Protein AF-0000000083954802 (afdb_homodimer)

Secondary structure (DSSP, 8-state):
----TTPPP-EEEEEEEEGGGTEEEEEEESSSSSBTSEE-EEEEPPTT--HHHHHHHHHHHHH------PEEEEEEEEEEE-SSTTT-SS-SSEEEEEEEEEEEE-HHHHHTS-SSB--STTEEEEEEEHHHHT-TTB-SB-HHHHHHHHHHTT--TT-EEEEEEETTEEEEEEEETT--TTT--/----TTPPP-EEEEEEEEGGGTEEEEEEESSSSSBTSEE-EEEEPPTT--HHHHHHHHHHHHH------PEEEEEEEEEEE-SSTTT-SS-SSEEEEEEEEEEE--HHHHHTS-SSB--STTEEEEEEEHHHHT-TTB-SB-HHHHHHHHHHTT--TT-EEEEEEETTEEEEEEEETT--TTT--

Solvent-accessible surface area (backbone atoms only — not comparable to full-atom values): 19847 Å² total; per-residue (Å²): 132,76,73,63,53,81,62,82,64,53,32,34,39,31,40,44,29,27,71,88,77,43,29,34,49,31,29,34,22,65,45,77,80,60,9,40,17,31,40,55,44,44,43,71,58,54,91,94,51,50,71,65,58,34,37,38,49,32,36,25,68,58,66,68,46,86,55,87,72,60,41,57,31,15,36,39,37,37,38,35,38,63,82,55,60,78,81,40,80,50,73,82,57,44,73,52,47,29,38,30,33,35,35,79,49,49,67,68,55,51,72,73,53,76,60,66,38,68,73,45,89,59,30,40,34,34,72,35,48,50,67,60,56,57,32,90,63,35,60,9,41,44,68,67,53,46,60,47,59,76,48,42,90,76,41,38,59,40,13,24,34,42,35,34,25,51,60,90,41,79,72,45,72,48,82,37,84,73,57,18,51,81,65,62,126,130,76,74,62,54,80,61,81,65,52,32,31,38,31,40,43,30,29,71,90,78,42,30,34,48,29,29,33,23,64,46,76,82,59,8,40,17,31,41,56,43,44,43,70,56,52,90,94,52,50,69,67,58,34,37,37,50,34,36,26,68,57,65,66,47,88,54,87,72,58,41,58,31,14,36,39,35,37,38,34,36,63,84,55,60,78,80,38,80,52,74,81,57,45,73,53,48,29,40,31,32,36,33,78,48,49,69,67,57,51,72,72,54,76,60,66,38,68,73,46,87,57,30,42,33,34,72,36,48,50,67,60,58,56,32,92,64,35,60,9,39,43,70,68,53,46,57,48,59,76,48,43,89,77,40,38,59,41,13,24,34,42,35,33,26,51,59,89,43,80,72,46,72,46,82,37,83,72,56,18,52,80,67,62,123

pLDDT: mean 92.49, std 12.6, range [32.88, 98.88]

InterPro domains:
  IPR000086 NUDIX hydrolase domain [PF00293] (15-89)
  IPR000086 NUDIX hydrolase domain [PS51462] (1-154)
  IPR015797 NUDIX hydrolase-like domain superfamily [SSF55811] (13-135)
  IPR020084 NUDIX hydrolase, conserved site [PS00893] (43-64)

Foldseek 3Di:
DPPPLADDAFKEFEWEAAPVQQKIKWFQFCDDDLHRATGGWMTTDDPPDDQLRRRQVRCCQFQVDRDSDKAWQAKEKEWEAEPDVVVPPDDPTDIHMYTYIYHYDYPVVVVVRDDQDGPDNGGTIDIDHLCQQLPPPDPRHQPLCSVCVVCRVVGHRQKYWYWYYHHSHTPDIDIGHRNNSNPDD/DPPPLADDAFKEFEWEAAPVQQKIKWFQFCDDDLHRATGGWMTTDDPPDDQLRRRQVRCCQFQVDRDNDKAWQAKEKEWEAEPDVVVPPDDPTDIHMYTYIYHYDYPVVVVVRDDQDGPDNGGTIDIDHLCQQLPPPDPRHQPLCSVCVVCRVVGHRQKYWYWYYHHSHTPDIDIGHRNNSNPDD

Radius of gyration: 22.55 Å; Cα contacts (8 Å, |Δi|>4): 812; chains: 2; bounding box: 45×68×54 Å

Nearest PDB structures (foldseek):
  5ws7-assembly2_B  TM=8.386E-01  e=1.349E-10  Homo sapiens
  5mzf-assembly4_D  TM=7.913E-01  e=4.198E-11  Canis lupus familiaris
  5mzf-assembly2_B  TM=8.086E-01  e=1.193E-10  Canis lupus familiaris
  5mze-assembly3_C  TM=7.905E-01  e=6.862E-11  Mus musculus
  5mzf-assembly3_C  TM=7.927E-01  e=1.122E-10  Canis lupus familiaris

Structure (mmCIF, N/CA/C/O backbone):
data_AF-0000000083954802-model_v1
#
loop_
_entity.id
_entity.type
_entity.pdbx_description
1 polymer '8-oxo-dGTP diphosphatase'
#
loop_
_atom_site.group_PDB
_atom_site.id
_atom_site.type_symbol
_atom_site.label_atom_id
_atom_site.label_alt_id
_atom_site.label_comp_id
_atom_site.label_asym_id
_atom_site.label_entity_id
_atom_site.label_seq_id
_atom_site.pdbx_PDB_ins_code
_atom_site.Cartn_x
_atom_site.Cartn_y
_atom_site.Cartn_z
_atom_site.occupancy
_atom_site.B_iso_or_equiv
_atom_site.auth_seq_id
_atom_site.auth_comp_id
_atom_site.auth_asym_id
_atom_site.auth_atom_id
_atom_site.pdbx_PDB_model_num
ATOM 1 N N . MET A 1 1 ? -22.453 16.391 16.562 1 32.94 1 MET A N 1
ATOM 2 C CA . MET A 1 1 ? -21.703 17 17.656 1 32.94 1 MET A CA 1
ATOM 3 C C . MET A 1 1 ? -20.359 17.531 17.172 1 32.94 1 MET A C 1
ATOM 5 O O . MET A 1 1 ? -19.547 16.781 16.641 1 32.94 1 MET A O 1
ATOM 9 N N . THR A 1 2 ? -20.406 18.828 16.844 1 42.81 2 THR A N 1
ATOM 10 C CA . THR A 1 2 ? -19.266 19.594 16.375 1 42.81 2 THR A CA 1
ATOM 11 C C . THR A 1 2 ? -18.094 19.484 17.344 1 42.81 2 THR A C 1
ATOM 13 O O . THR A 1 2 ? -18.281 19.562 18.562 1 42.81 2 THR A O 1
ATOM 16 N N . ILE A 1 3 ? -17.031 18.688 17.109 1 50.5 3 ILE A N 1
ATOM 17 C CA . ILE A 1 3 ? -15.859 18.828 17.969 1 50.5 3 ILE A CA 1
ATOM 18 C C . ILE A 1 3 ? -15.734 20.266 18.469 1 50.5 3 ILE A C 1
ATOM 20 O O . ILE A 1 3 ? -15.859 21.203 17.688 1 50.5 3 ILE A O 1
ATOM 24 N N . PRO A 1 4 ? -15.906 20.406 19.781 1 53.78 4 PRO A N 1
ATOM 25 C CA . PRO A 1 4 ? -15.758 21.797 20.219 1 53.78 4 PRO A CA 1
ATOM 26 C C . PRO A 1 4 ? -14.547 22.484 19.594 1 53.78 4 PRO A C 1
ATOM 28 O O . PRO A 1 4 ? -13.492 21.859 19.438 1 53.78 4 PRO A O 1
ATOM 31 N N . ALA A 1 5 ? -14.766 23.562 18.875 1 55.47 5 ALA A N 1
ATOM 32 C CA . ALA A 1 5 ? -13.789 24.391 18.172 1 55.47 5 ALA A CA 1
ATOM 33 C C . ALA A 1 5 ? -12.484 24.484 18.969 1 55.47 5 ALA A C 1
ATOM 35 O O . ALA A 1 5 ? -11.406 24.562 18.375 1 55.47 5 ALA A O 1
ATOM 36 N N . ASP A 1 6 ? -12.547 24.312 20.297 1 57.59 6 ASP A N 1
ATOM 37 C CA . ASP A 1 6 ? -11.383 24.688 21.078 1 57.59 6 ASP A CA 1
ATOM 38 C C . ASP A 1 6 ? -10.562 23.469 21.5 1 57.59 6 ASP A C 1
ATOM 40 O O . ASP A 1 6 ? -9.617 23.578 22.281 1 57.59 6 ASP A O 1
ATOM 44 N N . SER A 1 7 ? -10.961 22.281 20.969 1 68.81 7 SER A N 1
ATOM 45 C CA . SER A 1 7 ? -10.242 21.125 21.516 1 68.81 7 SER A CA 1
ATOM 46 C C . SER A 1 7 ? -8.969 20.859 20.719 1 68.81 7 SER A C 1
ATOM 48 O O . SER A 1 7 ? -8.969 20.891 19.484 1 68.81 7 SER A O 1
ATOM 50 N N . GLN A 1 8 ? -7.848 20.859 21.469 1 82.94 8 GLN A N 1
ATOM 51 C CA . GLN A 1 8 ? -6.527 20.562 20.906 1 82.94 8 GLN A CA 1
ATOM 52 C C . GLN A 1 8 ? -6.52 19.219 20.203 1 82.94 8 GLN A C 1
ATOM 54 O O . GLN A 1 8 ? -7.016 18.219 20.734 1 82.94 8 GLN A O 1
ATOM 59 N N . LEU A 1 9 ? -6.098 19.281 19 1 92.25 9 LEU A N 1
ATOM 60 C CA . LEU A 1 9 ? -5.961 18.062 18.234 1 92.25 9 LEU A CA 1
ATOM 61 C C . LEU A 1 9 ? -4.738 17.266 18.688 1 92.25 9 LEU A C 1
ATOM 63 O O . LEU A 1 9 ? -3.789 17.828 19.234 1 92.25 9 LEU A O 1
ATOM 67 N N . LEU A 1 10 ? -4.727 15.992 18.453 1 92.31 10 LEU A N 1
ATOM 68 C CA . LEU A 1 10 ? -3.768 15.117 19.125 1 92.31 10 LEU A CA 1
ATOM 69 C C . LEU A 1 10 ? -2.705 14.625 18.141 1 92.31 10 LEU A C 1
ATOM 71 O O . LEU A 1 10 ? -1.685 14.07 18.562 1 92.31 10 LEU A O 1
ATOM 75 N N . TYR A 1 11 ? -2.854 14.867 16.875 1 97.56 11 TYR A N 1
ATOM 76 C CA . TYR A 1 11 ? -1.961 14.25 15.898 1 97.56 11 TYR A CA 1
ATOM 77 C C . TYR A 1 11 ? -1.458 15.273 14.883 1 97.56 11 TYR A C 1
ATOM 79 O O . TYR A 1 11 ? -2.082 16.312 14.688 1 97.56 11 TYR A O 1
ATOM 87 N N . THR A 1 12 ? -0.339 14.992 14.32 1 98.56 12 THR A N 1
ATOM 88 C CA . THR A 1 12 ? 0.203 15.75 13.195 1 98.56 12 THR A CA 1
ATOM 89 C C . THR A 1 12 ? 0.437 14.836 11.992 1 98.56 12 THR A C 1
ATOM 91 O O . THR A 1 12 ? 0.675 13.641 12.156 1 98.56 12 THR A O 1
ATOM 94 N N . LEU A 1 13 ? 0.348 15.391 10.859 1 98.81 13 LEU A N 1
ATOM 95 C CA . LEU A 1 13 ? 0.679 14.75 9.586 1 98.81 13 LEU A CA 1
ATOM 96 C C . LEU A 1 13 ? 1.377 15.727 8.648 1 98.81 13 LEU A C 1
ATOM 98 O O . LEU A 1 13 ? 0.904 16.859 8.453 1 98.81 13 LEU A O 1
ATOM 102 N N . GLY A 1 14 ? 2.453 15.312 8.117 1 98.81 14 GLY A N 1
ATOM 103 C CA . GLY A 1 14 ? 3.23 16.188 7.246 1 98.81 14 GLY A CA 1
ATOM 104 C C . GLY A 1 14 ? 3.648 15.508 5.953 1 98.81 14 GLY A C 1
ATOM 105 O O . GLY A 1 14 ? 3.811 14.289 5.906 1 98.81 14 GLY A O 1
ATOM 106 N N . PHE A 1 15 ? 3.846 16.297 4.949 1 98.88 15 PHE A N 1
ATOM 107 C CA . PHE A 1 15 ? 4.297 15.844 3.641 1 98.88 15 PHE A CA 1
ATOM 108 C C . PHE A 1 15 ? 5.543 16.609 3.203 1 98.88 15 PHE A C 1
ATOM 110 O O . PHE A 1 15 ? 5.57 17.844 3.236 1 98.88 15 PHE A O 1
ATOM 117 N N . ILE A 1 16 ? 6.512 15.883 2.865 1 98.81 16 ILE A N 1
ATOM 118 C CA . ILE A 1 16 ? 7.797 16.422 2.439 1 98.81 16 ILE A CA 1
ATOM 119 C C . ILE A 1 16 ? 7.941 16.281 0.926 1 98.81 16 ILE A C 1
ATOM 121 O O . ILE A 1 16 ? 7.867 15.164 0.395 1 98.81 16 ILE A O 1
ATOM 125 N N . ARG A 1 17 ? 8.203 17.344 0.259 1 98.56 17 ARG A N 1
ATOM 126 C CA . ARG A 1 17 ? 8.195 17.375 -1.2 1 98.56 17 ARG A CA 1
ATOM 127 C C . ARG A 1 17 ? 9.516 17.906 -1.747 1 98.56 17 ARG A C 1
ATOM 129 O O . ARG A 1 17 ? 10.109 18.812 -1.158 1 98.56 17 ARG A O 1
ATOM 136 N N . CYS A 1 18 ? 10.031 17.344 -2.764 1 98.56 18 CYS A N 1
ATOM 137 C CA . CYS A 1 18 ? 11.016 17.969 -3.633 1 98.56 18 CYS A CA 1
ATOM 138 C C . CYS A 1 18 ? 10.352 18.547 -4.883 1 98.56 18 CYS A C 1
ATOM 140 O O . CYS A 1 18 ? 10.078 17.812 -5.832 1 98.56 18 CYS A O 1
ATOM 142 N N . LYS A 1 19 ? 10.211 19.797 -4.898 1 97.19 19 LYS A N 1
ATOM 143 C CA . LYS A 1 19 ? 9.445 20.469 -5.949 1 97.19 19 LYS A CA 1
ATOM 144 C C . LYS A 1 19 ? 10.164 20.375 -7.289 1 97.19 19 LYS A C 1
ATOM 146 O O . LYS A 1 19 ? 9.531 20.188 -8.328 1 97.19 19 LYS A O 1
ATOM 151 N N . GLU A 1 20 ? 11.406 20.406 -7.309 1 98 20 GLU A N 1
ATOM 152 C CA . GLU A 1 20 ? 12.219 20.5 -8.523 1 98 20 GLU A CA 1
ATOM 153 C C . GLU A 1 20 ? 12.055 19.266 -9.383 1 98 20 GLU A C 1
ATOM 155 O O . GLU A 1 20 ? 12.156 19.328 -10.609 1 98 20 GLU A O 1
ATOM 160 N N . ASN A 1 21 ? 11.852 18.141 -8.812 1 98 21 ASN A N 1
ATOM 161 C CA . ASN A 1 21 ? 11.688 16.922 -9.602 1 98 21 ASN A CA 1
ATOM 162 C C . ASN A 1 21 ? 10.344 16.25 -9.328 1 98 21 ASN A C 1
ATOM 164 O O . ASN A 1 21 ? 10.18 15.062 -9.602 1 98 21 ASN A O 1
ATOM 168 N N . ASN A 1 22 ? 9.43 16.922 -8.672 1 97.94 22 ASN A N 1
ATOM 169 C CA . ASN A 1 22 ? 8.039 16.516 -8.492 1 97.94 22 ASN A CA 1
ATOM 170 C C . ASN A 1 22 ? 7.934 15.227 -7.684 1 97.94 22 ASN A C 1
ATOM 172 O O . ASN A 1 22 ? 7.184 14.32 -8.047 1 97.94 22 ASN A O 1
ATOM 176 N N . LYS A 1 23 ? 8.719 15.117 -6.625 1 98.69 23 LYS A N 1
ATOM 177 C CA . LYS A 1 23 ? 8.711 13.93 -5.781 1 98.69 23 LYS A CA 1
ATOM 178 C C . LYS A 1 23 ? 8.117 14.227 -4.406 1 98.69 23 LYS A C 1
ATOM 180 O O . LYS A 1 23 ? 8.305 15.32 -3.871 1 98.69 23 LYS A O 1
ATOM 185 N N . LEU A 1 24 ? 7.422 13.32 -3.871 1 98.81 24 LEU A N 1
ATOM 186 C CA . LEU A 1 24 ? 6.848 13.344 -2.531 1 98.81 24 LEU A CA 1
ATOM 187 C C . LEU A 1 24 ? 7.359 12.172 -1.702 1 98.81 24 LEU A C 1
ATOM 189 O O . LEU A 1 24 ? 7.359 11.031 -2.168 1 98.81 24 LEU A O 1
ATOM 193 N N . LEU A 1 25 ? 7.879 12.445 -0.499 1 98.81 25 LEU A N 1
ATOM 194 C CA . LEU A 1 25 ? 8.305 11.367 0.389 1 98.81 25 LEU A CA 1
ATOM 195 C C . LEU A 1 25 ? 7.105 10.773 1.127 1 98.81 25 LEU A C 1
ATOM 197 O O . LEU A 1 25 ? 6.371 11.492 1.809 1 98.81 25 LEU A O 1
ATOM 201 N N . LEU A 1 26 ? 6.918 9.477 0.966 1 98.81 26 LEU A N 1
ATOM 202 C CA . LEU A 1 26 ? 5.816 8.797 1.635 1 98.81 26 LEU A CA 1
ATOM 203 C C . LEU A 1 26 ? 6.328 7.637 2.486 1 98.81 26 LEU A C 1
ATOM 205 O O . LEU A 1 26 ? 7.453 7.176 2.299 1 98.81 26 LEU A O 1
ATOM 209 N N . LEU A 1 27 ? 5.543 7.316 3.434 1 98.81 27 LEU A N 1
ATOM 210 C CA . LEU A 1 27 ? 5.789 6.18 4.312 1 98.81 27 LEU A CA 1
ATOM 211 C C . LEU A 1 27 ? 4.75 5.082 4.09 1 98.81 27 LEU A C 1
ATOM 213 O O . LEU A 1 27 ? 3.553 5.309 4.273 1 98.81 27 LEU A O 1
ATOM 217 N N . ASN A 1 28 ? 5.172 3.947 3.559 1 98.81 28 ASN A N 1
ATOM 218 C CA . ASN A 1 28 ? 4.312 2.768 3.541 1 98.81 28 ASN A CA 1
ATOM 219 C C . ASN A 1 28 ? 4.238 2.107 4.914 1 98.81 28 ASN A C 1
ATOM 221 O O . ASN A 1 28 ? 5.211 1.516 5.379 1 98.81 28 ASN A O 1
ATOM 225 N N . ARG A 1 29 ? 3.092 2.168 5.586 1 98.69 29 ARG A N 1
ATOM 226 C CA . ARG A 1 29 ? 2.977 1.974 7.027 1 98.69 29 ARG A CA 1
ATOM 227 C C . ARG A 1 29 ? 2.982 0.49 7.383 1 98.69 29 ARG A C 1
ATOM 229 O O . ARG A 1 29 ? 2.307 -0.312 6.734 1 98.69 29 ARG A O 1
ATOM 236 N N . ASN A 1 30 ? 3.633 0.182 8.477 1 98 30 ASN A N 1
ATOM 237 C CA . ASN A 1 30 ? 3.646 -1.182 8.992 1 98 30 ASN A CA 1
ATOM 238 C C . ASN A 1 30 ? 2.512 -1.413 9.984 1 98 30 ASN A C 1
ATOM 240 O O . ASN A 1 30 ? 2.172 -2.559 10.289 1 98 30 ASN A O 1
ATOM 244 N N . LYS A 1 31 ? 1.952 -0.293 10.508 1 97.12 31 LYS A N 1
ATOM 245 C CA . LYS A 1 31 ? 0.997 -0.413 11.602 1 97.12 31 LYS A CA 1
ATOM 246 C C . LYS A 1 31 ? -0.291 0.346 11.297 1 97.12 31 LYS A C 1
ATOM 248 O O . LYS A 1 31 ? -0.307 1.229 10.438 1 97.12 31 LYS A O 1
ATOM 253 N N . ALA A 1 32 ? -1.375 -0.058 11.977 1 94.69 32 ALA A N 1
ATOM 254 C CA . ALA A 1 32 ? -2.627 0.692 11.93 1 94.69 32 ALA A CA 1
ATOM 255 C C . ALA A 1 32 ? -2.479 2.053 12.602 1 94.69 32 ALA A C 1
ATOM 257 O O . ALA A 1 32 ? -1.649 2.221 13.5 1 94.69 32 ALA A O 1
ATOM 258 N N . PRO A 1 33 ? -3.254 3.004 12.188 1 92.94 33 PRO A N 1
ATOM 259 C CA . PRO A 1 33 ? -4.254 2.939 11.117 1 92.94 33 PRO A CA 1
ATOM 260 C C . PRO A 1 33 ? -3.633 2.957 9.727 1 92.94 33 PRO A C 1
ATOM 262 O O . PRO A 1 33 ? -2.457 3.299 9.57 1 92.94 33 PRO A O 1
ATOM 265 N N . TRP A 1 34 ? -4.34 2.434 8.664 1 96.06 34 TRP A N 1
ATOM 266 C CA . TRP A 1 34 ? -3.943 2.432 7.258 1 96.06 34 TRP A CA 1
ATOM 267 C C . TRP A 1 34 ? -2.697 1.58 7.047 1 96.06 34 TRP A C 1
ATOM 269 O O . TRP A 1 34 ? -1.757 2.004 6.367 1 96.06 34 TRP A O 1
ATOM 279 N N . MET A 1 35 ? -2.738 0.446 7.82 1 97.81 35 MET A N 1
ATOM 280 C CA . MET A 1 35 ? -1.65 -0.519 7.68 1 97.81 35 MET A CA 1
ATOM 281 C C . MET A 1 35 ? -1.467 -0.926 6.223 1 97.81 35 MET A C 1
ATOM 283 O O . MET A 1 35 ? -2.438 -1.249 5.535 1 97.81 35 MET A O 1
ATOM 287 N N . GLY A 1 36 ? -0.222 -0.796 5.707 1 98.44 36 GLY A N 1
ATOM 288 C CA . GLY A 1 36 ? 0.122 -1.213 4.355 1 98.44 36 GLY A CA 1
ATOM 289 C C . GLY A 1 36 ? -0.048 -0.109 3.33 1 98.44 36 GLY A C 1
ATOM 290 O O . GLY A 1 36 ? 0.33 -0.272 2.168 1 98.44 36 GLY A O 1
ATOM 291 N N . MET A 1 37 ? -0.581 1.015 3.68 1 98.62 37 MET A N 1
ATOM 292 C CA . MET A 1 37 ? -0.844 2.109 2.752 1 98.62 37 MET A CA 1
ATOM 293 C C . MET A 1 37 ? 0.219 3.195 2.875 1 98.62 37 MET A C 1
ATOM 295 O O . MET A 1 37 ? 0.867 3.32 3.916 1 98.62 37 MET A O 1
ATOM 299 N N . TYR A 1 38 ? 0.346 3.922 1.788 1 98.88 38 TYR A N 1
ATOM 300 C CA . TYR A 1 38 ? 1.229 5.082 1.782 1 98.88 38 TYR A CA 1
ATOM 301 C C . TYR A 1 38 ? 0.551 6.289 2.422 1 98.88 38 TYR A C 1
ATOM 303 O O . TYR A 1 38 ? -0.614 6.574 2.137 1 98.88 38 TYR A O 1
ATOM 311 N N . ASN A 1 39 ? 1.245 6.91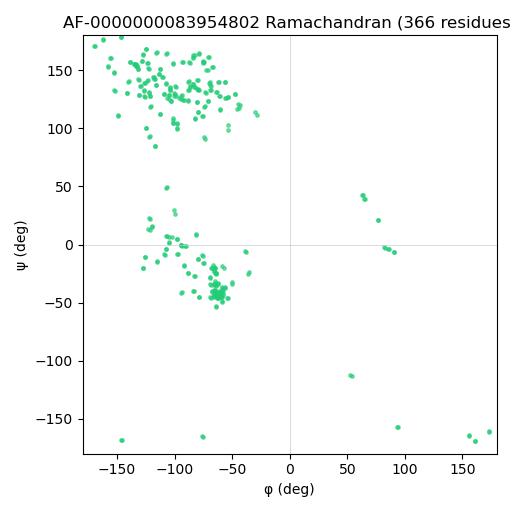8 3.242 1 98.62 39 ASN A N 1
ATOM 312 C CA . ASN A 1 39 ? 0.814 8.141 3.918 1 98.62 39 ASN A CA 1
ATOM 313 C C . ASN A 1 39 ? 1.983 9.086 4.16 1 98.62 39 ASN A C 1
ATOM 315 O O . ASN A 1 39 ? 3.105 8.82 3.723 1 98.62 39 ASN A O 1
ATOM 319 N N . GLY A 1 40 ? 1.717 10.234 4.727 1 98.62 40 GLY A N 1
ATOM 320 C CA . GLY A 1 40 ? 2.777 11.125 5.168 1 98.62 40 GLY A CA 1
ATOM 321 C C . GLY A 1 40 ? 3.443 10.672 6.453 1 98.62 40 GLY A C 1
ATOM 322 O O . GLY A 1 40 ? 3.316 9.508 6.848 1 98.62 40 GLY A O 1
ATOM 323 N N . VAL A 1 41 ? 4.168 11.578 7.035 1 98.44 41 VAL A N 1
ATOM 324 C CA . VAL A 1 41 ? 4.824 11.297 8.305 1 98.44 41 VAL A CA 1
ATOM 325 C C . VAL A 1 41 ? 4.195 12.141 9.414 1 98.44 41 VAL A C 1
ATOM 327 O O . VAL A 1 41 ? 3.646 13.219 9.148 1 98.44 41 VAL A O 1
ATOM 330 N N . GLY A 1 42 ? 4.195 11.695 10.617 1 98.25 42 GLY A N 1
ATOM 331 C CA . GLY A 1 42 ? 3.598 12.391 11.75 1 98.25 42 GLY A CA 1
ATOM 332 C C . GLY A 1 42 ? 3.32 11.477 12.93 1 98.25 42 GLY A C 1
ATOM 333 O O . GLY A 1 42 ? 3.861 10.375 13.016 1 98.25 42 GLY A O 1
ATOM 334 N N . GLY A 1 43 ? 2.568 12.031 13.883 1 97.56 43 GLY A N 1
ATOM 335 C CA . GLY A 1 43 ? 2.291 11.242 15.07 1 97.56 43 GLY A CA 1
ATOM 336 C C . GLY A 1 43 ? 1.57 12.016 16.156 1 97.56 43 GLY A C 1
ATOM 337 O O . GLY A 1 43 ? 0.931 13.031 15.875 1 97.56 43 GLY A O 1
ATOM 338 N N . LYS A 1 44 ? 1.678 11.469 17.297 1 97.19 44 LYS A N 1
ATOM 339 C CA . LYS A 1 44 ? 0.937 11.992 18.438 1 97.19 44 LYS A CA 1
ATOM 340 C C . LYS A 1 44 ? 1.725 13.086 19.156 1 97.19 44 LYS A C 1
ATOM 342 O O . LYS A 1 44 ? 2.934 12.961 19.344 1 97.19 44 LYS A O 1
ATOM 347 N N . LEU A 1 45 ? 0.98 14.125 19.562 1 96.94 45 LEU A N 1
ATOM 348 C CA . LEU A 1 45 ? 1.57 15.203 20.344 1 96.94 45 LEU A CA 1
ATOM 349 C C . LEU A 1 45 ? 1.97 14.727 21.734 1 96.94 45 LEU A C 1
ATOM 351 O O . LEU A 1 45 ? 1.212 14.008 22.391 1 96.94 45 LEU A O 1
ATOM 355 N N . HIS A 1 46 ? 3.158 15.141 22.156 1 96.31 46 HIS A N 1
ATOM 356 C CA . HIS A 1 46 ? 3.533 15 23.562 1 96.31 46 HIS A CA 1
ATOM 357 C C . HIS A 1 46 ? 2.996 16.156 24.391 1 96.31 46 HIS A C 1
ATOM 359 O O . HIS A 1 46 ? 2.732 17.25 23.859 1 96.31 46 HIS A O 1
ATOM 365 N N . SER A 1 47 ? 2.955 15.906 25.609 1 94.75 47 SER A N 1
ATOM 366 C CA . SER A 1 47 ? 2.48 16.953 26.516 1 94.75 47 SER A CA 1
ATOM 367 C C . SER A 1 47 ? 3.367 18.188 26.453 1 94.75 47 SER A C 1
ATOM 369 O O . SER A 1 47 ? 4.594 18.078 26.516 1 94.75 47 SER A O 1
ATOM 371 N N . GLY A 1 48 ? 2.709 19.422 26.219 1 93.62 48 GLY A N 1
ATOM 372 C CA . GLY A 1 48 ? 3.424 20.688 26.234 1 93.62 48 GLY A CA 1
ATOM 373 C C . GLY A 1 48 ? 4.039 21.031 24.891 1 93.62 48 GLY A C 1
ATOM 374 O O . GLY A 1 48 ? 4.605 22.109 24.719 1 93.62 48 GLY A O 1
ATOM 375 N N . GLU A 1 49 ? 3.902 20.125 23.953 1 94.81 49 GLU A N 1
ATOM 376 C CA . GLU A 1 49 ? 4.473 20.328 22.625 1 94.81 49 GLU A CA 1
ATOM 377 C C . GLU A 1 49 ? 3.502 21.062 21.703 1 94.81 49 GLU A C 1
ATOM 379 O O . GLU A 1 49 ? 2.299 20.797 21.719 1 94.81 49 GLU A O 1
ATOM 384 N N . THR A 1 50 ? 4.051 22.094 21 1 96.25 50 THR A N 1
ATOM 385 C CA . THR A 1 50 ? 3.236 22.672 19.938 1 96.25 50 THR A CA 1
ATOM 386 C C . THR A 1 50 ? 3.107 21.703 18.766 1 96.25 50 THR A C 1
ATOM 388 O O . THR A 1 50 ? 3.912 20.781 18.625 1 96.25 50 THR A O 1
ATOM 391 N N . PRO A 1 51 ? 2.123 21.953 17.953 1 97.25 51 PRO A N 1
ATOM 392 C CA . PRO A 1 51 ? 1.983 21.094 16.781 1 97.25 51 PRO A CA 1
ATOM 393 C C . PRO A 1 51 ? 3.223 21.109 15.891 1 97.25 51 PRO A C 1
ATOM 395 O O . PRO A 1 51 ? 3.631 20.062 15.375 1 97.25 51 PRO A O 1
ATOM 398 N N . LEU A 1 52 ? 3.797 22.25 15.742 1 98 52 LEU A N 1
ATOM 399 C CA . LEU A 1 52 ? 4.996 22.344 14.914 1 98 52 LEU A CA 1
ATOM 400 C C . LEU A 1 52 ? 6.152 21.578 15.531 1 98 52 LEU A C 1
ATOM 402 O O . LEU A 1 52 ? 6.871 20.859 14.828 1 98 52 LEU A O 1
ATOM 406 N N . GLU A 1 53 ? 6.344 21.734 16.828 1 97.94 53 GLU A N 1
ATOM 407 C CA . GLU A 1 53 ? 7.379 20.984 17.516 1 97.94 53 GLU A CA 1
ATOM 408 C C . GLU A 1 53 ? 7.18 19.484 17.359 1 97.94 53 GLU A C 1
ATOM 410 O O . GLU A 1 53 ? 8.141 18.75 17.125 1 97.94 53 GLU A O 1
ATOM 415 N N . CYS A 1 54 ? 5.949 19.047 17.469 1 98.25 54 CYS A N 1
ATOM 416 C CA . CYS A 1 54 ? 5.605 17.641 17.281 1 98.25 54 CYS A CA 1
ATOM 417 C C . CYS A 1 54 ? 5.957 17.188 15.875 1 98.25 54 CYS A C 1
ATOM 419 O O . CYS A 1 54 ? 6.586 16.141 15.695 1 98.25 54 CYS A O 1
ATOM 421 N N . MET A 1 55 ? 5.629 17.969 14.906 1 98.5 55 MET A N 1
ATOM 422 C CA . MET A 1 55 ? 5.863 17.625 13.508 1 98.5 55 MET A CA 1
ATOM 423 C C . MET A 1 55 ? 7.355 17.469 13.234 1 98.5 55 MET A C 1
ATOM 425 O O . MET A 1 55 ? 7.773 16.484 12.609 1 98.5 55 MET A O 1
ATOM 429 N N . VAL A 1 56 ? 8.156 18.391 13.711 1 98.44 56 VAL A N 1
ATOM 430 C CA . VAL A 1 56 ? 9.602 18.375 13.492 1 98.44 56 VAL A CA 1
ATOM 431 C C . VAL A 1 56 ? 10.195 17.141 14.172 1 98.44 56 VAL A C 1
ATOM 433 O O . VAL A 1 56 ? 11.008 16.422 13.578 1 98.44 56 VAL A O 1
ATOM 436 N N . ARG A 1 57 ? 9.773 16.844 15.367 1 98.19 57 ARG A N 1
ATOM 437 C CA . ARG A 1 57 ? 10.266 15.695 16.109 1 98.19 57 ARG A CA 1
ATOM 438 C C . ARG A 1 57 ? 9.898 14.391 15.398 1 98.19 57 ARG A C 1
ATOM 440 O O . ARG A 1 57 ? 10.758 13.547 15.148 1 98.19 57 ARG A O 1
ATOM 447 N N . GLU A 1 58 ? 8.625 14.211 15.102 1 98.12 58 GLU A N 1
ATOM 448 C CA . GLU A 1 58 ? 8.133 12.992 14.461 1 98.12 58 GLU A CA 1
ATOM 449 C C . GLU A 1 58 ? 8.789 12.773 13.102 1 98.12 58 GLU A C 1
ATOM 451 O O . GLU A 1 58 ? 9.117 11.648 12.742 1 98.12 58 GLU A O 1
ATOM 456 N N . ALA A 1 59 ? 8.922 13.867 12.328 1 98.38 59 ALA A N 1
ATOM 457 C CA . ALA A 1 59 ? 9.602 13.75 11.047 1 98.38 59 ALA A CA 1
ATOM 458 C C . ALA A 1 59 ? 11.031 13.25 11.219 1 98.38 59 ALA A C 1
ATOM 460 O O . ALA A 1 59 ? 11.492 12.375 10.484 1 98.38 59 ALA A O 1
ATOM 461 N N . ASN A 1 60 ? 11.703 13.828 12.188 1 98 60 ASN A N 1
ATOM 462 C CA . ASN A 1 60 ? 13.062 13.383 12.477 1 98 60 ASN A CA 1
ATOM 463 C C . ASN A 1 60 ? 13.086 11.922 12.906 1 98 60 ASN A C 1
ATOM 465 O O . ASN A 1 60 ? 13.906 11.141 12.414 1 98 60 ASN A O 1
ATOM 469 N N . GLU A 1 61 ? 12.203 11.531 13.766 1 97.94 61 GLU A N 1
ATOM 470 C CA . GLU A 1 61 ? 12.141 10.156 14.273 1 97.94 61 GLU A CA 1
ATOM 471 C C . GLU A 1 61 ? 11.875 9.164 13.148 1 97.94 61 GLU A C 1
ATOM 473 O O . GLU A 1 61 ? 12.461 8.086 13.109 1 97.94 61 GLU A O 1
ATOM 478 N N . GLU A 1 62 ? 11 9.508 12.219 1 97.94 62 GLU A N 1
ATOM 479 C CA . GLU A 1 62 ? 10.539 8.562 11.211 1 97.94 62 GLU A CA 1
ATOM 480 C C . GLU A 1 62 ? 11.453 8.57 9.984 1 97.94 62 GLU A C 1
ATOM 482 O O . GLU A 1 62 ? 11.531 7.582 9.258 1 97.94 62 GLU A O 1
ATOM 487 N N . THR A 1 63 ? 12.188 9.656 9.711 1 98.06 63 THR A N 1
ATOM 488 C CA . THR A 1 63 ? 12.891 9.766 8.438 1 98.06 63 THR A CA 1
ATOM 489 C C . THR A 1 63 ? 14.367 10.086 8.664 1 98.06 63 THR A C 1
ATOM 491 O O . THR A 1 63 ? 15.18 9.953 7.75 1 98.06 63 THR A O 1
ATOM 494 N N . GLY A 1 64 ? 14.688 10.609 9.828 1 97.69 64 GLY A N 1
ATOM 495 C CA . GLY A 1 64 ? 16.047 11.078 10.086 1 97.69 64 GLY A CA 1
ATOM 496 C C . GLY A 1 64 ? 16.297 12.477 9.547 1 97.69 64 GLY A C 1
ATOM 497 O O . GLY A 1 64 ? 17.375 13.039 9.766 1 97.69 64 GLY A O 1
ATOM 498 N N . LEU A 1 65 ? 15.352 13.039 8.898 1 96.44 65 LEU A N 1
ATOM 499 C CA . LEU A 1 65 ? 15.516 14.367 8.32 1 96.44 65 LEU A CA 1
ATOM 500 C C . LEU A 1 65 ? 15.289 15.445 9.367 1 96.44 65 LEU A C 1
ATOM 502 O O . LEU A 1 65 ? 14.383 15.336 10.195 1 96.44 65 LEU A O 1
ATOM 506 N N . ASN A 1 66 ? 16.141 16.406 9.375 1 95.25 66 ASN A N 1
ATOM 507 C CA . ASN A 1 66 ? 15.953 17.609 10.18 1 95.25 66 ASN A CA 1
ATOM 508 C C . ASN A 1 66 ? 15.367 18.75 9.359 1 95.25 66 ASN A C 1
ATOM 510 O O . ASN A 1 66 ? 16.094 19.438 8.641 1 95.25 66 ASN A O 1
ATOM 514 N N . LEU A 1 67 ? 14.109 18.938 9.492 1 96.19 67 LEU A N 1
ATOM 515 C CA . LEU A 1 67 ? 13.375 19.953 8.742 1 96.19 67 LEU A CA 1
ATOM 516 C C . LEU A 1 67 ? 12.672 20.922 9.688 1 96.19 67 LEU A C 1
ATOM 518 O O . LEU A 1 67 ? 11.5 20.719 10.031 1 96.19 67 LEU A O 1
ATOM 522 N N . PRO A 1 68 ? 13.305 21.969 9.992 1 90.56 68 PRO A N 1
ATOM 523 C CA . PRO A 1 68 ? 12.727 22.891 10.969 1 90.56 68 PRO A CA 1
ATOM 524 C C . PRO A 1 68 ? 11.656 23.797 10.367 1 90.56 68 PRO A C 1
ATOM 526 O O . PRO A 1 68 ? 10.898 24.438 11.094 1 90.56 68 PRO A O 1
ATOM 529 N N . ASP A 1 69 ? 11.586 23.812 9.031 1 92.19 69 ASP A N 1
ATOM 530 C CA . ASP A 1 69 ? 10.758 24.828 8.383 1 92.19 69 ASP A CA 1
ATOM 531 C C . ASP A 1 69 ? 9.477 24.203 7.824 1 92.19 69 ASP A C 1
ATOM 533 O O . ASP A 1 69 ? 9.086 24.5 6.691 1 92.19 69 ASP A O 1
ATOM 537 N N . PHE A 1 70 ? 8.789 23.422 8.656 1 98.38 70 PHE A N 1
ATOM 538 C CA . PHE A 1 70 ? 7.477 22.953 8.219 1 98.38 70 PHE A CA 1
ATOM 539 C C . PHE A 1 70 ? 6.473 24.094 8.188 1 98.38 70 PHE A C 1
ATOM 541 O O . PHE A 1 70 ? 6.469 24.953 9.078 1 98.38 70 PHE A O 1
ATOM 548 N N . LYS A 1 71 ? 5.668 24.125 7.195 1 98.56 71 LYS A N 1
ATOM 549 C CA . LYS A 1 71 ? 4.602 25.109 7.078 1 98.56 71 LYS A CA 1
ATOM 550 C C . LYS A 1 71 ? 3.256 24.531 7.496 1 98.56 71 LYS A C 1
ATOM 552 O O . LYS A 1 71 ? 2.883 23.438 7.043 1 98.56 71 LYS A O 1
ATOM 557 N N . SER A 1 72 ? 2.568 25.234 8.352 1 98.44 72 SER A N 1
ATOM 558 C CA . SER A 1 72 ? 1.223 24.812 8.727 1 98.44 72 SER A CA 1
ATOM 559 C C . SER A 1 72 ? 0.254 24.953 7.555 1 98.44 72 SER A C 1
ATOM 561 O O . SER A 1 72 ? 0.241 25.984 6.883 1 98.44 72 SER A O 1
ATOM 563 N N . ARG A 1 73 ? -0.529 23.922 7.324 1 98.56 73 ARG A N 1
ATOM 564 C CA . ARG A 1 73 ? -1.456 23.891 6.195 1 98.56 73 ARG A CA 1
ATOM 565 C C . ARG A 1 73 ? -2.889 23.672 6.672 1 98.56 73 ARG A C 1
ATOM 567 O O . ARG A 1 73 ? -3.736 23.203 5.91 1 98.56 73 ARG A O 1
ATOM 574 N N . GLY A 1 74 ? -3.09 24.031 7.977 1 97.94 74 GLY A N 1
ATOM 575 C CA . GLY A 1 74 ? -4.426 23.891 8.531 1 97.94 74 GLY A CA 1
ATOM 576 C C . GLY A 1 74 ? -4.641 22.562 9.25 1 97.94 74 GLY A C 1
ATOM 577 O O . GLY A 1 74 ? -3.717 22.031 9.859 1 97.94 74 GLY A O 1
ATOM 578 N N . VAL A 1 75 ? -5.984 22.172 9.336 1 98.12 75 VAL A N 1
ATOM 579 C CA . VAL A 1 75 ? -6.32 20.969 10.078 1 98.12 75 VAL A CA 1
ATOM 580 C C . VAL A 1 75 ? -7.258 20.094 9.25 1 98.12 75 VAL A C 1
ATOM 582 O O . VAL A 1 75 ? -7.914 20.578 8.328 1 98.12 75 VAL A O 1
ATOM 585 N N . MET A 1 76 ? -7.188 18.859 9.461 1 98 76 MET A N 1
ATOM 586 C CA . MET A 1 76 ? -8.148 17.891 8.945 1 98 76 MET A CA 1
ATOM 587 C C . MET A 1 76 ? -9.016 17.328 10.07 1 98 76 MET A C 1
ATOM 589 O O . MET A 1 76 ? -8.492 16.938 11.117 1 98 76 MET A O 1
ATOM 593 N N . ARG A 1 77 ? -10.242 17.344 9.883 1 96.44 77 ARG A N 1
ATOM 594 C CA . ARG A 1 77 ? -11.18 16.703 10.805 1 96.44 77 ARG A CA 1
ATOM 595 C C . ARG A 1 77 ? -11.953 15.586 10.109 1 96.44 77 ARG A C 1
ATOM 597 O O . ARG A 1 77 ? -12.289 15.695 8.93 1 96.44 77 ARG A O 1
ATOM 604 N N . TRP A 1 78 ? -12.203 14.5 10.852 1 95.44 78 TRP A N 1
ATOM 605 C CA . TRP A 1 78 ? -12.953 13.422 10.211 1 95.44 78 TRP A CA 1
ATOM 606 C C . TRP A 1 78 ? -14.07 12.922 11.125 1 95.44 78 TRP A C 1
ATOM 608 O O . TRP A 1 78 ? -14.016 13.109 12.344 1 95.44 78 TRP A O 1
ATOM 618 N N . GLU A 1 79 ? -15.039 12.422 10.516 1 94.25 79 GLU A N 1
ATOM 619 C CA . GLU A 1 79 ? -16.156 11.703 11.109 1 94.25 79 GLU A CA 1
ATOM 620 C C . GLU A 1 79 ? -16.281 10.297 10.539 1 94.25 79 GLU A C 1
ATOM 622 O O . GLU A 1 79 ? -16.266 10.109 9.32 1 94.25 79 GLU A O 1
ATOM 627 N N . VAL A 1 80 ? -16.391 9.305 11.383 1 92.81 80 VAL A N 1
ATOM 628 C CA . VAL A 1 80 ? -16.562 7.926 10.938 1 92.81 80 VAL A CA 1
ATOM 629 C C . VAL A 1 80 ? -17.875 7.359 11.492 1 92.81 80 VAL A C 1
ATOM 631 O O . VAL A 1 80 ? -18.062 7.316 12.711 1 92.81 80 VAL A O 1
ATOM 634 N N . ASN A 1 81 ? -18.719 6.992 10.648 1 91.56 81 ASN A N 1
ATOM 635 C CA . ASN A 1 81 ? -19.922 6.254 11.016 1 91.56 81 ASN A CA 1
ATOM 636 C C . ASN A 1 81 ? -19.719 4.746 10.883 1 91.56 81 ASN A C 1
ATOM 638 O O . ASN A 1 81 ? -19.297 4.262 9.836 1 91.56 81 ASN A O 1
ATOM 642 N N . TYR A 1 82 ? -20.016 3.996 11.898 1 87.19 82 TYR A N 1
ATOM 643 C CA . TYR A 1 82 ? -19.828 2.549 11.883 1 87.19 82 TYR A CA 1
ATOM 644 C C . TYR A 1 82 ? -21.172 1.832 11.719 1 87.19 82 TYR A C 1
ATOM 646 O O . TYR A 1 82 ? -22.156 2.195 12.359 1 87.19 82 TYR A O 1
ATOM 654 N N . SER A 1 83 ? -21.25 0.95 10.797 1 80.44 83 SER A N 1
ATOM 655 C CA . SER A 1 83 ? -22.484 0.195 10.555 1 80.44 83 SER A CA 1
ATOM 656 C C . SER A 1 83 ? -22.766 -0.773 11.695 1 80.44 83 SER A C 1
ATOM 658 O O . SER A 1 83 ? -23.922 -0.97 12.078 1 80.44 83 SER A O 1
ATOM 660 N N . ASP A 1 84 ? -21.719 -1.515 12.141 1 72.06 84 ASP A N 1
ATOM 661 C CA . ASP A 1 84 ? -21.938 -2.479 13.219 1 72.06 84 ASP A CA 1
ATOM 662 C C . ASP A 1 84 ? -21.906 -1.795 14.578 1 72.06 84 ASP A C 1
ATOM 664 O O . ASP A 1 84 ? -20.891 -1.195 14.953 1 72.06 84 ASP A O 1
ATOM 668 N N . LYS A 1 85 ? -23.094 -1.745 15.102 1 59.47 85 LYS A N 1
ATOM 669 C CA . LYS A 1 85 ? -23.297 -1.12 16.406 1 59.47 85 LYS A CA 1
ATOM 670 C C . LYS A 1 85 ? -22.297 -1.667 17.422 1 59.47 85 LYS A C 1
ATOM 672 O O . LYS A 1 85 ? -22.094 -1.057 18.484 1 59.47 85 LYS A O 1
ATOM 677 N N . LEU A 1 86 ? -21.969 -2.9 17.281 1 55.38 86 LEU A N 1
ATOM 678 C CA . LEU A 1 86 ? -21.125 -3.473 18.328 1 55.38 86 LEU A CA 1
ATOM 679 C C . LEU A 1 86 ? -19.75 -2.814 18.328 1 55.38 86 LEU A C 1
ATOM 681 O O . LEU A 1 86 ? -19.062 -2.799 19.344 1 55.38 86 LEU A O 1
ATOM 685 N N . LYS A 1 87 ? -19.359 -2.49 17.172 1 55.03 87 LYS A N 1
ATOM 686 C CA . LYS A 1 87 ? -18.062 -1.838 17.078 1 55.03 87 LYS A CA 1
ATOM 687 C C . LYS A 1 87 ? -18.094 -0.445 17.703 1 55.03 87 LYS A C 1
ATOM 689 O O . LYS A 1 87 ? -17.047 0.15 17.969 1 55.03 87 LYS A O 1
ATOM 694 N N . SER A 1 88 ? -19.375 0.009 17.781 1 56.31 88 SER A N 1
ATOM 695 C CA . SER A 1 88 ? -19.469 1.38 18.266 1 56.31 88 SER A CA 1
ATOM 696 C C . SER A 1 88 ? -19.828 1.411 19.75 1 56.31 88 SER A C 1
ATOM 698 O O . SER A 1 88 ? -20.969 1.75 20.109 1 56.31 88 SER A O 1
ATOM 700 N N . LEU A 1 89 ? -19.531 0.486 20.422 1 53 89 LEU A N 1
ATOM 701 C CA . LEU A 1 89 ? -19.922 0.744 21.797 1 53 89 LEU A CA 1
ATOM 702 C C . LEU A 1 89 ? -19.703 2.209 22.172 1 53 89 LEU A C 1
ATOM 704 O O . LEU A 1 89 ? -20.078 2.643 23.266 1 53 89 LEU A O 1
ATOM 708 N N . GLN A 1 90 ? -19.125 2.9 21.297 1 57.56 90 GLN A N 1
ATOM 709 C CA . GLN A 1 90 ? -18.891 4.309 21.609 1 57.56 90 GLN A CA 1
ATOM 710 C C . GLN A 1 90 ? -19.828 5.207 20.797 1 57.56 90 GLN A C 1
ATOM 712 O O . GLN A 1 90 ? -20.547 4.734 19.922 1 57.56 90 GLN A O 1
ATOM 717 N N . GLN A 1 91 ? -19.953 6.434 21.188 1 64.12 91 GLN A N 1
ATOM 718 C CA . GLN A 1 91 ? -20.719 7.504 20.562 1 64.12 91 GLN A CA 1
ATOM 719 C C . GLN A 1 91 ? -20.516 7.523 19.062 1 64.12 91 GLN A C 1
ATOM 721 O O . GLN A 1 91 ? -19.391 7.441 18.578 1 64.12 91 GLN A O 1
ATOM 726 N N . GLN A 1 92 ? -21.578 7.305 18.312 1 75.31 92 GLN A N 1
ATOM 727 C CA . GLN A 1 92 ? -21.609 7.398 16.859 1 75.31 92 GLN A CA 1
ATOM 728 C C . GLN A 1 92 ? -22.109 8.766 16.406 1 75.31 92 GLN A C 1
ATOM 730 O O . GLN A 1 92 ? -23.031 9.32 17 1 75.31 92 GLN A O 1
ATOM 735 N N . PRO A 1 93 ? -21.328 9.484 15.531 1 81.19 93 PRO A N 1
ATOM 736 C CA . PRO A 1 93 ? -20.109 9.055 14.852 1 81.19 93 PRO A CA 1
ATOM 737 C C . PRO A 1 93 ? -18.844 9.289 15.688 1 81.19 93 PRO A C 1
ATOM 739 O O . PRO A 1 93 ? -18.844 10.141 16.578 1 81.19 93 PRO A O 1
ATOM 742 N N . SER A 1 94 ? -17.75 8.5 15.391 1 86.56 94 SER A N 1
ATOM 743 C CA . SER A 1 94 ? -16.438 8.797 15.945 1 86.56 94 SER A CA 1
ATOM 744 C C . SER A 1 94 ? -15.812 10.016 15.273 1 86.56 94 SER A C 1
ATOM 746 O O . SER A 1 94 ? -15.812 10.125 14.047 1 86.56 94 SER A O 1
ATOM 748 N N . LEU A 1 95 ? -15.336 10.914 16.062 1 89 95 LEU A N 1
ATOM 749 C CA . LEU A 1 95 ? -14.75 12.148 15.57 1 89 95 LEU A CA 1
ATOM 750 C C . LEU A 1 95 ? -13.258 12.211 15.875 1 89 95 LEU A C 1
ATOM 752 O O . LEU A 1 95 ? -12.805 11.656 16.875 1 89 95 LEU A O 1
ATOM 756 N N . GLY A 1 96 ? -12.492 12.859 14.938 1 92.56 96 GLY A N 1
ATOM 757 C CA . GLY A 1 96 ? -11.07 13.086 15.148 1 92.56 96 GLY A CA 1
ATOM 758 C C . GLY A 1 96 ? -10.5 14.156 14.242 1 92.56 96 GLY A C 1
ATOM 759 O O . GLY A 1 96 ? -11.234 14.797 13.484 1 92.56 96 GLY A O 1
ATOM 760 N N . GLY A 1 97 ? -9.219 14.406 14.484 1 95.38 97 GLY A N 1
ATOM 761 C CA . GLY A 1 97 ? -8.547 15.398 13.664 1 95.38 97 GLY A CA 1
ATOM 762 C C . GLY A 1 97 ? -7.039 15.43 13.867 1 95.38 97 GLY A C 1
ATOM 763 O O . GLY A 1 97 ? -6.52 14.758 14.766 1 95.38 97 GLY A O 1
ATOM 764 N N . LEU A 1 98 ? -6.398 16.203 12.969 1 97.88 98 LEU A N 1
ATOM 765 C CA . LEU A 1 98 ? -4.949 16.359 13.055 1 97.88 98 LEU A CA 1
ATOM 766 C C . LEU A 1 98 ? -4.508 17.672 12.398 1 97.88 98 LEU A C 1
ATOM 768 O O . LEU A 1 98 ? -5.281 18.297 11.672 1 97.88 98 LEU A O 1
ATOM 772 N N . TYR A 1 99 ? -3.312 18.078 12.781 1 98.25 99 TYR A N 1
ATOM 773 C CA . TYR A 1 99 ? -2.664 19.219 12.148 1 98.25 99 TYR A CA 1
ATOM 774 C C . TYR A 1 99 ? -1.934 18.797 10.875 1 98.25 99 TYR A C 1
ATOM 776 O O . TYR A 1 99 ? -1.268 17.75 10.852 1 98.25 99 TYR A O 1
ATOM 784 N N . LEU A 1 100 ? -2.051 19.594 9.852 1 98.75 100 LEU A N 1
ATOM 785 C CA . LEU A 1 100 ? -1.412 19.297 8.578 1 98.75 100 LEU A CA 1
ATOM 786 C C . LEU A 1 100 ? -0.219 20.219 8.336 1 98.75 100 LEU A C 1
ATOM 788 O O . LEU A 1 100 ? -0.298 21.422 8.578 1 98.75 100 LEU A O 1
ATOM 792 N N . PHE A 1 101 ? 0.86 19.625 7.82 1 98.88 101 PHE A N 1
ATOM 793 C CA . PHE A 1 101 ? 2.074 20.391 7.535 1 98.88 101 PHE A CA 1
ATOM 794 C C . PHE A 1 101 ? 2.68 19.953 6.203 1 98.88 101 PHE A C 1
ATOM 796 O O . PHE A 1 101 ? 2.432 18.844 5.73 1 98.88 101 PHE A O 1
ATOM 803 N N . THR A 1 102 ? 3.463 20.859 5.613 1 98.88 102 THR A N 1
ATOM 804 C CA . THR A 1 102 ? 4.285 20.5 4.457 1 98.88 102 THR A CA 1
ATOM 805 C C . THR A 1 102 ? 5.695 21.078 4.605 1 98.88 102 THR A C 1
ATOM 807 O O . THR A 1 102 ? 5.906 22.031 5.355 1 98.88 102 THR A O 1
ATOM 810 N N . ALA A 1 103 ? 6.609 20.484 3.98 1 98.62 103 ALA A N 1
ATOM 811 C CA . ALA A 1 103 ? 7.977 20.984 3.84 1 98.62 103 ALA A CA 1
ATOM 812 C C . ALA A 1 103 ? 8.508 20.734 2.434 1 98.62 103 ALA A C 1
ATOM 814 O O . ALA A 1 103 ? 8.25 19.688 1.841 1 98.62 103 ALA A O 1
ATOM 815 N N . ASP A 1 104 ? 9.219 21.672 1.931 1 98.19 104 ASP A N 1
ATOM 816 C CA . ASP A 1 104 ? 9.945 21.516 0.676 1 98.19 104 ASP A CA 1
ATOM 817 C C . ASP A 1 104 ? 11.445 21.328 0.928 1 98.19 104 ASP A C 1
ATOM 819 O O . ASP A 1 104 ? 12.031 22.016 1.766 1 98.19 104 ASP A O 1
ATOM 823 N N . ILE A 1 105 ? 11.969 20.375 0.223 1 98.19 105 ILE A N 1
ATOM 824 C CA . ILE A 1 105 ? 13.414 20.172 0.324 1 98.19 105 ILE A CA 1
ATOM 825 C C . ILE A 1 105 ? 14.062 20.438 -1.03 1 98.19 105 ILE A C 1
ATOM 827 O O . ILE A 1 105 ? 13.383 20.484 -2.059 1 98.19 105 ILE A O 1
ATOM 831 N N . SER A 1 106 ? 15.375 20.594 -1.026 1 97.62 106 SER A N 1
ATOM 832 C CA . SER A 1 106 ? 16.125 20.859 -2.248 1 97.62 106 SER A CA 1
ATOM 833 C C . SER A 1 106 ? 16.422 19.578 -3.012 1 97.62 106 SER A C 1
ATOM 835 O O . SER A 1 106 ? 16.312 18.484 -2.457 1 97.62 106 SER A O 1
ATOM 837 N N . LEU A 1 107 ? 16.781 19.797 -4.297 1 98.25 107 LEU A N 1
ATOM 838 C CA . LEU A 1 107 ? 17.203 18.656 -5.109 1 98.25 107 LEU A CA 1
ATOM 839 C C . LEU A 1 107 ? 18.406 17.969 -4.492 1 98.25 107 LEU A C 1
ATOM 841 O O . LEU A 1 107 ? 18.5 16.734 -4.52 1 98.25 107 LEU A O 1
ATOM 845 N N . GLU A 1 108 ? 19.297 18.734 -3.912 1 97.88 108 GLU A N 1
ATOM 846 C CA . GLU A 1 108 ? 20.484 18.172 -3.244 1 97.88 108 GLU A CA 1
ATOM 847 C C . GLU A 1 108 ? 20.078 17.312 -2.057 1 97.88 108 GLU A C 1
ATOM 849 O O . GLU A 1 108 ? 20.609 16.219 -1.876 1 97.88 108 GLU A O 1
ATOM 854 N N . GLN A 1 109 ? 19.156 17.75 -1.247 1 97.06 109 GLN A N 1
ATOM 855 C CA . GLN A 1 109 ? 18.672 16.984 -0.117 1 97.06 109 GLN A CA 1
ATOM 856 C C . GLN A 1 109 ? 18 15.688 -0.588 1 97.06 109 GLN A C 1
ATOM 858 O O . GLN A 1 109 ? 18.203 14.625 -0 1 97.06 109 GLN A O 1
ATOM 863 N N . TYR A 1 110 ? 17.234 15.852 -1.665 1 98 110 TYR A N 1
ATOM 864 C CA . TYR A 1 110 ? 16.594 14.688 -2.268 1 98 110 TYR A CA 1
ATOM 865 C C . TYR A 1 110 ? 17.625 13.648 -2.697 1 98 110 TYR A C 1
ATOM 867 O O . TYR A 1 110 ? 17.5 12.469 -2.375 1 98 110 TYR A O 1
ATOM 875 N N . GLU A 1 111 ? 18.641 14.055 -3.406 1 97.94 111 GLU A N 1
ATOM 876 C CA . GLU A 1 111 ? 19.672 13.164 -3.953 1 97.94 111 GLU A CA 1
ATOM 877 C C . GLU A 1 111 ? 20.453 12.484 -2.842 1 97.94 111 GLU A C 1
ATOM 879 O O . GLU A 1 111 ? 20.969 11.375 -3.025 1 97.94 111 GLU A O 1
ATOM 884 N N . ASN A 1 112 ? 20.5 13.109 -1.659 1 97.69 112 ASN A N 1
ATOM 885 C CA . ASN A 1 112 ? 21.281 12.57 -0.545 1 97.69 112 ASN A CA 1
ATOM 886 C C . ASN A 1 112 ? 20.406 11.711 0.37 1 97.69 112 ASN A C 1
ATOM 888 O O . ASN A 1 112 ? 20.891 11.211 1.392 1 97.69 112 ASN A O 1
ATOM 892 N N . TYR A 1 113 ? 19.203 11.602 0.045 1 98.06 113 TYR A N 1
ATOM 893 C CA . TYR A 1 113 ? 18.281 10.758 0.794 1 98.06 113 TYR A CA 1
ATOM 894 C C . TYR A 1 113 ? 17.75 9.633 -0.077 1 98.06 113 TYR A C 1
ATOM 896 O O . TYR A 1 113 ? 16.625 9.703 -0.568 1 98.06 113 TYR A O 1
ATOM 904 N N . ARG A 1 114 ? 18.453 8.562 -0.188 1 96.44 114 ARG A N 1
ATOM 905 C CA . ARG A 1 114 ? 18.141 7.465 -1.099 1 96.44 114 ARG A CA 1
ATOM 906 C C . ARG A 1 114 ? 17.031 6.574 -0.527 1 96.44 114 ARG A C 1
ATOM 908 O O . ARG A 1 114 ? 17.062 6.227 0.655 1 96.44 114 ARG A O 1
ATOM 915 N N . THR A 1 115 ? 16.109 6.301 -1.356 1 97.5 115 THR A N 1
ATOM 916 C CA . THR A 1 115 ? 14.992 5.414 -1.021 1 97.5 115 THR A CA 1
ATOM 917 C C . THR A 1 115 ? 14.852 4.312 -2.064 1 97.5 115 THR A C 1
ATOM 919 O O . THR A 1 115 ? 15.414 4.402 -3.156 1 97.5 115 THR A O 1
ATOM 922 N N . PRO A 1 116 ? 14.117 3.174 -1.79 1 97.88 116 PRO A N 1
ATOM 923 C CA . PRO A 1 116 ? 13.375 2.889 -0.559 1 97.88 116 PRO A CA 1
ATOM 924 C C . PRO A 1 116 ? 14.289 2.572 0.622 1 97.88 116 PRO A C 1
ATOM 926 O O . PRO A 1 116 ? 15.383 2.025 0.433 1 97.88 116 PRO A O 1
ATOM 929 N N . LEU A 1 117 ? 13.766 2.939 1.856 1 96 117 LEU A N 1
ATOM 930 C CA . LEU A 1 117 ? 14.555 2.639 3.047 1 96 117 LEU A CA 1
ATOM 931 C C . LEU A 1 117 ? 13.648 2.451 4.262 1 96 117 LEU A C 1
ATOM 933 O O . LEU A 1 117 ? 12.562 3.031 4.328 1 96 117 LEU A O 1
ATOM 937 N N . VAL A 1 118 ? 14.117 1.606 5.105 1 96.94 118 VAL A N 1
ATOM 938 C CA . VAL A 1 118 ? 13.508 1.457 6.426 1 96.94 118 VAL A CA 1
ATOM 939 C C . VAL A 1 118 ? 14.352 2.182 7.469 1 96.94 118 VAL A C 1
ATOM 941 O O . VAL A 1 118 ? 15.438 1.719 7.828 1 96.94 118 VAL A O 1
ATOM 944 N N . TYR A 1 119 ? 13.867 3.328 7.895 1 96.69 119 TYR A N 1
ATOM 945 C CA . TYR A 1 119 ? 14.586 4.105 8.898 1 96.69 119 TYR A CA 1
ATOM 946 C C . TYR A 1 119 ? 14.273 3.609 10.305 1 96.69 119 TYR A C 1
ATOM 948 O O . TYR A 1 119 ? 15.148 3.596 11.172 1 96.69 119 TYR A O 1
ATOM 956 N N . ASN A 1 120 ? 13.023 3.266 10.539 1 96.06 120 ASN A N 1
ATOM 957 C CA . ASN A 1 120 ? 12.562 2.656 11.781 1 96.06 120 ASN A CA 1
ATOM 958 C C . ASN A 1 120 ? 11.414 1.679 11.539 1 96.06 120 ASN A C 1
ATOM 960 O O . ASN A 1 120 ? 11.156 1.295 10.398 1 96.06 120 ASN A O 1
ATOM 964 N N . ASP A 1 121 ? 10.742 1.237 12.586 1 95.25 121 ASP A N 1
ATOM 965 C CA . ASP A 1 121 ? 9.781 0.144 12.477 1 95.25 121 ASP A CA 1
ATOM 966 C C . ASP A 1 121 ? 8.438 0.649 11.969 1 95.25 121 ASP A C 1
ATOM 968 O O . ASP A 1 121 ? 7.473 -0.116 11.875 1 95.25 121 ASP A O 1
ATOM 972 N N . GLU A 1 122 ? 8.375 1.854 11.555 1 96.69 122 GLU A N 1
ATOM 973 C CA . GLU A 1 122 ? 7.09 2.43 11.18 1 96.69 122 GLU A CA 1
ATOM 974 C C . GLU A 1 122 ? 6.715 2.051 9.75 1 96.69 122 GLU A C 1
ATOM 976 O O . GLU A 1 122 ? 5.543 2.086 9.375 1 96.69 122 GLU A O 1
ATOM 981 N N . GLY A 1 123 ? 7.762 1.791 8.891 1 97.94 123 GLY A N 1
ATOM 982 C CA . GLY A 1 123 ? 7.457 1.393 7.523 1 97.94 123 GLY A CA 1
ATOM 983 C C . GLY A 1 123 ? 8.578 1.69 6.547 1 97.94 123 GLY A C 1
ATOM 984 O O . GLY A 1 123 ? 9.734 1.856 6.953 1 97.94 123 GLY A O 1
ATOM 985 N N . ILE A 1 124 ? 8.211 1.654 5.242 1 98.69 124 ILE A N 1
ATOM 986 C CA . ILE A 1 124 ? 9.18 1.881 4.176 1 98.69 124 ILE A CA 1
ATOM 987 C C . ILE A 1 124 ? 9.008 3.289 3.611 1 98.69 124 ILE A C 1
ATOM 989 O O . ILE A 1 124 ? 7.918 3.654 3.166 1 98.69 124 ILE A O 1
ATOM 993 N N . LEU A 1 125 ? 10.086 4.027 3.65 1 98.81 125 LEU A N 1
ATOM 994 C CA . LEU A 1 125 ? 10.109 5.355 3.043 1 98.81 125 LEU A CA 1
ATOM 995 C C . LEU A 1 125 ? 10.469 5.27 1.563 1 98.81 125 LEU A C 1
ATOM 997 O O . LEU A 1 125 ? 11.383 4.539 1.184 1 98.81 125 LEU A O 1
ATOM 1001 N N . ASP A 1 126 ? 9.727 6.023 0.77 1 98.81 126 ASP A N 1
ATOM 1002 C CA . ASP A 1 126 ? 10.023 6.043 -0.659 1 98.81 126 ASP A CA 1
ATOM 1003 C C . ASP A 1 126 ? 9.609 7.371 -1.288 1 98.81 126 ASP A C 1
ATOM 1005 O O . ASP A 1 126 ? 8.531 7.895 -0.991 1 98.81 126 ASP A O 1
ATOM 1009 N N . TRP A 1 127 ? 10.5 7.922 -2.053 1 98.75 127 TRP A N 1
ATOM 1010 C CA . TRP A 1 127 ? 10.133 9.047 -2.902 1 98.75 127 TRP A CA 1
ATOM 1011 C C . TRP A 1 127 ? 9.242 8.602 -4.051 1 98.75 127 TRP A C 1
ATOM 1013 O O . TRP A 1 127 ? 9.609 7.719 -4.828 1 98.75 127 TRP A O 1
ATOM 1023 N N . LYS A 1 128 ? 8.117 9.195 -4.121 1 98.62 128 LYS A N 1
ATOM 1024 C CA . LYS A 1 128 ? 7.188 8.859 -5.199 1 98.62 128 LYS A CA 1
ATOM 1025 C C . LYS A 1 128 ? 6.914 10.07 -6.082 1 98.62 128 LYS A C 1
ATOM 1027 O O . LYS A 1 128 ? 6.836 11.203 -5.594 1 98.62 128 LYS A O 1
ATOM 1032 N N . ASP A 1 129 ? 6.758 9.805 -7.359 1 98.38 129 ASP A N 1
ATOM 1033 C CA . ASP A 1 129 ? 6.316 10.859 -8.266 1 98.38 129 ASP A CA 1
ATOM 1034 C C . ASP A 1 129 ? 4.926 11.367 -7.883 1 98.38 129 ASP A C 1
ATOM 1036 O O . ASP A 1 129 ? 4.043 10.57 -7.559 1 98.38 129 ASP A O 1
ATOM 1040 N N . TRP A 1 130 ? 4.77 12.656 -7.988 1 98 130 TRP A N 1
ATOM 1041 C CA . TRP A 1 130 ? 3.482 13.273 -7.688 1 98 130 TRP A CA 1
ATOM 1042 C C . TRP A 1 130 ? 2.367 12.625 -8.5 1 98 130 TRP A C 1
ATOM 1044 O O . TRP A 1 130 ? 1.316 12.273 -7.957 1 98 130 TRP A O 1
ATOM 1054 N N . ASP A 1 131 ? 2.652 12.445 -9.781 1 97.44 131 ASP A N 1
ATOM 1055 C CA . ASP A 1 131 ? 1.642 11.875 -10.664 1 97.44 131 ASP A CA 1
ATOM 1056 C C . ASP A 1 131 ? 1.293 10.445 -10.258 1 97.44 131 ASP A C 1
ATOM 1058 O O . ASP A 1 131 ? 0.146 10.016 -10.398 1 97.44 131 ASP A O 1
ATOM 1062 N N . TRP A 1 132 ? 2.227 9.703 -9.797 1 98.25 132 TRP A N 1
ATOM 1063 C CA . TRP A 1 132 ? 1.976 8.359 -9.305 1 98.25 132 TRP A CA 1
ATOM 1064 C C . TRP A 1 132 ? 1.079 8.383 -8.07 1 98.25 132 TRP A C 1
ATOM 1066 O O . TRP A 1 132 ? 0.156 7.574 -7.949 1 98.25 132 TRP A O 1
ATOM 1076 N N . VAL A 1 133 ? 1.318 9.336 -7.219 1 98.56 133 VAL A N 1
ATOM 1077 C CA . VAL A 1 133 ? 0.624 9.43 -5.938 1 98.56 133 VAL A CA 1
ATOM 1078 C C . VAL A 1 133 ? -0.86 9.703 -6.176 1 98.56 133 VAL A C 1
ATOM 1080 O O . VAL A 1 133 ? -1.72 9.055 -5.574 1 98.56 133 VAL A O 1
ATOM 1083 N N . VAL A 1 134 ? -1.158 10.586 -7.07 1 96.88 134 VAL A N 1
ATOM 1084 C CA . VAL A 1 134 ? -2.537 11.039 -7.215 1 96.88 134 VAL A CA 1
ATOM 1085 C C . VAL A 1 134 ? -3.209 10.289 -8.367 1 96.88 134 VAL A C 1
ATOM 1087 O O . VAL A 1 134 ? -4.332 10.625 -8.758 1 96.88 134 VAL A O 1
ATOM 1090 N N . HIS A 1 135 ? -2.523 9.312 -8.969 1 97.19 135 HIS A N 1
ATOM 1091 C CA . HIS A 1 135 ? -3.08 8.562 -10.094 1 97.19 135 HIS A CA 1
ATOM 1092 C C . HIS A 1 135 ? -4.41 7.918 -9.711 1 97.19 135 HIS A C 1
ATOM 1094 O O . HIS A 1 135 ? -4.539 7.34 -8.633 1 97.19 135 HIS A O 1
ATOM 1100 N N . PRO A 1 136 ? -5.398 7.918 -10.594 1 93.88 136 PRO A N 1
ATOM 1101 C CA . PRO A 1 136 ? -6.719 7.371 -10.273 1 93.88 136 PRO A CA 1
ATOM 1102 C C . PRO A 1 136 ? -6.684 5.867 -9.992 1 93.88 136 PRO A C 1
ATOM 1104 O O . PRO A 1 136 ? -7.504 5.359 -9.227 1 93.88 136 PRO A O 1
ATOM 1107 N N . ASP A 1 137 ? -5.699 5.152 -10.523 1 94.44 137 ASP A N 1
ATOM 1108 C CA . ASP A 1 137 ? -5.625 3.701 -10.383 1 94.44 137 ASP A CA 1
ATOM 1109 C C . ASP A 1 137 ? -4.742 3.307 -9.203 1 94.44 137 ASP A C 1
ATOM 1111 O O . ASP A 1 137 ? -4.512 2.121 -8.961 1 94.44 137 ASP A O 1
ATOM 1115 N N . ASN A 1 138 ? -4.195 4.352 -8.523 1 97.56 138 ASN A N 1
ATOM 1116 C CA . ASN A 1 138 ? -3.365 4.051 -7.363 1 97.56 138 ASN A CA 1
ATOM 1117 C C . ASN A 1 138 ? -4.211 3.738 -6.133 1 97.56 138 ASN A C 1
ATOM 1119 O O . ASN A 1 138 ? -4.879 4.621 -5.594 1 97.56 138 ASN A O 1
ATOM 1123 N N . TYR A 1 139 ? -4.125 2.545 -5.707 1 96.94 139 TYR A N 1
ATOM 1124 C CA . TYR A 1 139 ? -4.934 2.086 -4.586 1 96.94 139 TYR A CA 1
ATOM 1125 C C . TYR A 1 139 ? -4.094 1.969 -3.318 1 96.94 139 TYR A C 1
ATOM 1127 O O . TYR A 1 139 ? -4.594 1.545 -2.273 1 96.94 139 TYR A O 1
ATOM 1135 N N . GLY A 1 140 ? -2.855 2.316 -3.436 1 98.25 140 GLY A N 1
ATOM 1136 C CA . GLY A 1 140 ? -1.947 2.09 -2.322 1 98.25 140 GLY A CA 1
ATOM 1137 C C . GLY A 1 140 ? -1.751 3.318 -1.453 1 98.25 140 GLY A C 1
ATOM 1138 O O . GLY A 1 140 ? -1.117 3.242 -0.398 1 98.25 140 GLY A O 1
ATOM 1139 N N . VAL A 1 141 ? -2.273 4.43 -1.917 1 98.5 141 VAL A N 1
ATOM 1140 C CA . VAL A 1 141 ? -2.191 5.668 -1.146 1 98.5 141 VAL A CA 1
ATOM 1141 C C . VAL A 1 141 ? -3.508 5.902 -0.407 1 98.5 141 VAL A C 1
ATOM 1143 O O . VAL A 1 141 ? -4.586 5.695 -0.966 1 98.5 141 VAL A O 1
ATOM 1146 N N . VAL A 1 142 ? -3.41 6.293 0.875 1 97.88 142 VAL A N 1
ATOM 1147 C CA . VAL A 1 142 ? -4.613 6.57 1.648 1 97.88 142 VAL A CA 1
ATOM 1148 C C . VAL A 1 142 ? -5.551 7.469 0.843 1 97.88 142 VAL A C 1
ATOM 1150 O O . VAL A 1 142 ? -5.129 8.5 0.309 1 97.88 142 VAL A O 1
ATOM 1153 N N . ASN A 1 143 ? -6.793 7.09 0.736 1 94.94 143 ASN A N 1
ATOM 1154 C CA . ASN A 1 143 ? -7.699 7.676 -0.246 1 94.94 143 ASN A CA 1
ATOM 1155 C C . ASN A 1 143 ? -7.961 9.148 0.043 1 94.94 143 ASN A C 1
ATOM 1157 O O . ASN A 1 143 ? -8.047 9.961 -0.88 1 94.94 143 ASN A O 1
ATOM 1161 N N . ASN A 1 144 ? -8.102 9.562 1.337 1 96.88 144 ASN A N 1
ATOM 1162 C CA . ASN A 1 144 ? -8.336 10.977 1.605 1 96.88 144 ASN A CA 1
ATOM 1163 C C . ASN A 1 144 ? -7.098 11.812 1.297 1 96.88 144 ASN A C 1
ATOM 1165 O O . ASN A 1 144 ? -7.211 12.992 0.949 1 96.88 144 ASN A O 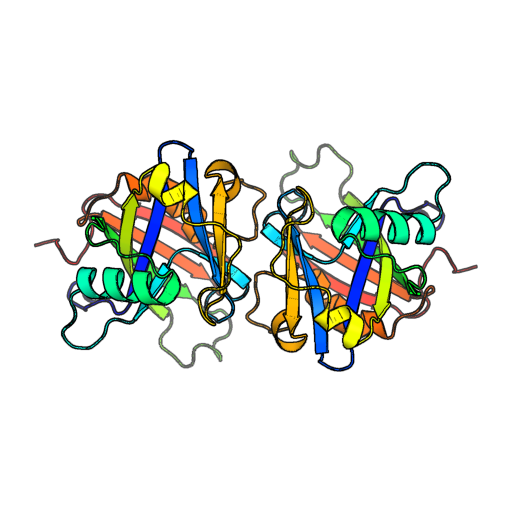1
ATOM 1169 N N . ILE A 1 145 ? -5.953 11.211 1.411 1 97.31 145 ILE A N 1
ATOM 1170 C CA . ILE A 1 145 ? -4.699 11.914 1.163 1 97.31 145 ILE A CA 1
ATOM 1171 C C . ILE A 1 145 ? -4.59 12.266 -0.319 1 97.31 145 ILE A C 1
ATOM 1173 O O . ILE A 1 145 ? -4.137 13.359 -0.672 1 97.31 145 ILE A O 1
ATOM 1177 N N . LYS A 1 146 ? -4.973 11.375 -1.161 1 95.88 146 LYS A N 1
ATOM 1178 C CA . LYS A 1 146 ? -4.938 11.656 -2.594 1 95.88 146 LYS A CA 1
ATOM 1179 C C . LYS A 1 146 ? -5.742 12.906 -2.932 1 95.88 146 LYS A C 1
ATOM 1181 O O . LYS A 1 146 ? -5.355 13.68 -3.812 1 95.88 146 LYS A O 1
ATOM 1186 N N . ILE A 1 147 ? -6.801 13.094 -2.268 1 95.94 147 ILE A N 1
ATOM 1187 C CA . ILE A 1 147 ? -7.691 14.219 -2.52 1 95.94 147 ILE A CA 1
ATOM 1188 C C . ILE A 1 147 ? -7.121 15.484 -1.873 1 95.94 147 ILE A C 1
ATOM 1190 O O . ILE A 1 147 ? -7.051 16.531 -2.51 1 95.94 147 ILE A O 1
ATOM 1194 N N . ILE A 1 148 ? -6.672 15.375 -0.644 1 97.69 148 ILE A N 1
ATOM 1195 C CA . ILE A 1 148 ? -6.176 16.516 0.131 1 97.69 148 ILE A CA 1
ATOM 1196 C C . ILE A 1 148 ? -4.949 17.109 -0.555 1 97.69 148 ILE A C 1
ATOM 1198 O O . ILE A 1 148 ? -4.766 18.328 -0.556 1 97.69 148 ILE A O 1
ATOM 1202 N N . LEU A 1 149 ? -4.18 16.266 -1.183 1 98 149 LEU A N 1
ATOM 1203 C CA . LEU A 1 149 ? -2.926 16.703 -1.792 1 98 149 LEU A CA 1
ATOM 1204 C C . LEU A 1 149 ? -3.184 17.688 -2.936 1 98 149 LEU A C 1
ATOM 1206 O O . LEU A 1 149 ? -2.303 18.453 -3.301 1 98 149 LEU A O 1
ATOM 1210 N N . GLN A 1 150 ? -4.379 17.656 -3.441 1 96 150 GLN A N 1
ATOM 1211 C CA . GLN A 1 150 ? -4.719 18.547 -4.543 1 96 150 GLN A CA 1
ATOM 1212 C C . GLN A 1 150 ? -4.695 20.016 -4.09 1 96 150 GLN A C 1
ATOM 1214 O O . GLN A 1 150 ? -4.488 20.922 -4.902 1 96 150 GLN A O 1
ATOM 1219 N N . HIS A 1 151 ? -4.852 20.266 -2.77 1 97.94 151 HIS A N 1
ATOM 1220 C CA . HIS A 1 151 ? -4.941 21.641 -2.262 1 97.94 151 HIS A CA 1
ATOM 1221 C C . HIS A 1 151 ? -3.904 21.891 -1.171 1 97.94 151 HIS A C 1
ATOM 1223 O O . HIS A 1 151 ? -3.646 23.031 -0.807 1 97.94 151 HIS A O 1
ATOM 1229 N N . LEU A 1 152 ? -3.287 20.875 -0.707 1 98.56 152 LEU A N 1
ATOM 1230 C CA . LEU A 1 152 ? -2.557 20.938 0.554 1 98.56 152 LEU A CA 1
ATOM 1231 C C . LEU A 1 152 ? -1.406 21.938 0.469 1 98.56 152 LEU A C 1
ATOM 1233 O O . LEU A 1 152 ? -1.249 22.781 1.35 1 98.56 152 LEU A O 1
ATOM 1237 N N . PHE A 1 153 ? -0.67 21.922 -0.571 1 98 153 PHE A N 1
ATOM 1238 C CA . PHE A 1 153 ? 0.547 22.719 -0.661 1 98 153 PHE A CA 1
ATOM 1239 C C . PHE A 1 153 ? 0.215 24.172 -0.918 1 98 153 PHE A C 1
ATOM 1241 O O . PHE A 1 153 ? 1.081 25.047 -0.795 1 98 153 PHE A O 1
ATOM 1248 N N . ASP A 1 154 ? -1.033 24.469 -1.207 1 97.69 154 ASP A N 1
ATOM 1249 C CA . ASP A 1 154 ? -1.477 25.859 -1.372 1 97.69 154 ASP A CA 1
ATOM 1250 C C . ASP A 1 154 ? -2.336 26.297 -0.191 1 97.69 154 ASP A C 1
ATOM 1252 O O . ASP A 1 154 ? -2.752 27.453 -0.122 1 97.69 154 ASP A O 1
ATOM 1256 N N . SER A 1 155 ? -2.611 25.422 0.721 1 98.31 155 SER A N 1
ATOM 1257 C CA . SER A 1 155 ? -3.455 25.734 1.869 1 98.31 155 SER A CA 1
ATOM 1258 C C . SER A 1 155 ? -2.678 26.5 2.936 1 98.31 155 SER A C 1
ATOM 1260 O O . SER A 1 155 ? -1.451 26.609 2.857 1 98.31 155 SER A O 1
ATOM 1262 N N . LYS A 1 156 ? -3.492 27.094 3.877 1 97.88 156 LYS A N 1
ATOM 1263 C CA . LYS A 1 156 ? -2.928 27.906 4.953 1 97.88 156 LYS A CA 1
ATOM 1264 C C . LYS A 1 156 ? -3.385 27.406 6.32 1 97.88 156 LYS A C 1
ATOM 1266 O O . LYS A 1 156 ? -4.254 26.547 6.406 1 97.88 156 LYS A O 1
ATOM 1271 N N . LYS A 1 157 ? -2.715 27.938 7.348 1 97.44 157 LYS A N 1
ATOM 1272 C CA . LYS A 1 157 ? -2.982 27.5 8.711 1 97.44 157 LYS A CA 1
ATOM 1273 C C . LYS A 1 157 ? -4.449 27.719 9.078 1 97.44 157 LYS A C 1
ATOM 1275 O O . LYS A 1 157 ? -4.973 27.047 9.969 1 97.44 157 LYS A O 1
ATOM 1280 N N . GLU A 1 158 ? -5.176 28.562 8.367 1 97.38 158 GLU A N 1
ATOM 1281 C CA . GLU A 1 158 ? -6.566 28.891 8.672 1 97.38 158 GLU A CA 1
ATOM 1282 C C . GLU A 1 158 ? -7.523 27.953 7.941 1 97.38 158 GLU A C 1
ATOM 1284 O O . GLU A 1 158 ? -8.742 28.062 8.094 1 97.38 158 GLU A O 1
ATOM 1289 N N . ASP A 1 159 ? -7 27.047 7.156 1 98.06 159 ASP A N 1
ATOM 1290 C CA . ASP A 1 159 ? -7.84 26.234 6.285 1 98.06 159 ASP A CA 1
ATOM 1291 C C . ASP A 1 159 ? -8.227 24.922 6.965 1 98.06 159 ASP A C 1
ATOM 1293 O O . ASP A 1 159 ? -7.582 24.5 7.926 1 98.06 159 ASP A O 1
ATOM 1297 N N . LEU A 1 160 ? -9.344 24.344 6.473 1 97.94 160 LEU A N 1
ATOM 1298 C CA . LEU A 1 160 ? -9.93 23.141 7.055 1 97.94 160 LEU A CA 1
ATOM 1299 C C . LEU A 1 160 ? -10.227 22.094 5.977 1 97.94 160 LEU A C 1
ATOM 1301 O O . LEU A 1 160 ? -10.758 22.438 4.918 1 97.94 160 LEU A O 1
ATOM 1305 N N . PHE A 1 161 ? -9.781 20.922 6.172 1 98.38 161 PHE A N 1
ATOM 1306 C CA . PHE A 1 161 ? -10.242 19.766 5.418 1 98.38 161 PHE A CA 1
ATOM 1307 C C . PHE A 1 161 ? -11.188 18.906 6.258 1 98.38 161 PHE A C 1
ATOM 1309 O O . PHE A 1 161 ? -10.914 18.641 7.426 1 98.38 161 PHE A O 1
ATOM 1316 N N . THR A 1 162 ? -12.297 18.516 5.703 1 98 162 THR A N 1
ATOM 1317 C CA . THR A 1 162 ? -13.219 17.625 6.395 1 98 162 THR A CA 1
ATOM 1318 C C . THR A 1 162 ? -13.344 16.297 5.648 1 98 162 THR A C 1
ATOM 1320 O O . THR A 1 162 ? -13.398 16.266 4.414 1 98 162 THR A O 1
ATOM 1323 N N . VAL A 1 163 ? -13.344 15.219 6.391 1 97.88 163 VAL A N 1
ATOM 1324 C CA . VAL A 1 163 ? -13.422 13.875 5.824 1 97.88 163 VAL A CA 1
ATOM 1325 C C . VAL A 1 163 ? -14.523 13.086 6.523 1 97.88 163 VAL A C 1
ATOM 1327 O O . VAL A 1 163 ? -14.641 13.117 7.75 1 97.88 163 VAL A O 1
ATOM 1330 N N . LYS A 1 164 ? -15.297 12.375 5.777 1 97.12 164 LYS A N 1
ATOM 1331 C CA . LYS A 1 164 ? -16.344 11.508 6.324 1 97.12 164 LYS A CA 1
ATOM 1332 C C . LYS A 1 164 ? -16.219 10.086 5.793 1 97.12 164 LYS A C 1
ATOM 1334 O O . LYS A 1 164 ? -16.031 9.883 4.594 1 97.12 164 LYS A O 1
ATOM 1339 N N . TYR A 1 165 ? -16.281 9.148 6.688 1 95.25 165 TYR A N 1
ATOM 1340 C CA . TYR A 1 165 ? -16.234 7.738 6.336 1 95.25 165 TYR A CA 1
ATOM 1341 C C . TYR A 1 165 ? -17.469 7 6.852 1 95.25 165 TYR A C 1
ATOM 1343 O O . TYR A 1 165 ? -17.984 7.324 7.922 1 95.25 165 TYR A O 1
ATOM 1351 N N . ASN A 1 166 ? -17.969 6.086 6.094 1 92.75 166 ASN A N 1
ATOM 1352 C CA . ASN A 1 166 ? -18.766 4.973 6.605 1 92.75 166 ASN A CA 1
ATOM 1353 C C . ASN A 1 166 ? -17.938 3.688 6.684 1 92.75 166 ASN A C 1
ATOM 1355 O O . ASN A 1 166 ? -17.578 3.109 5.656 1 92.75 166 ASN A O 1
ATOM 1359 N N . ASP A 1 167 ? -17.641 3.295 7.906 1 87.56 167 ASP A N 1
ATOM 1360 C CA . ASP A 1 167 ? -16.625 2.262 8.086 1 87.56 167 ASP A CA 1
ATOM 1361 C C . ASP A 1 167 ? -15.336 2.629 7.363 1 87.56 167 ASP A C 1
ATOM 1363 O O . ASP A 1 167 ? -14.758 3.688 7.613 1 87.56 167 ASP A O 1
ATOM 1367 N N . ASP A 1 168 ? -14.961 1.913 6.328 1 84.69 168 ASP A N 1
ATOM 1368 C CA . ASP A 1 168 ? -13.703 2.223 5.645 1 84.69 168 ASP A CA 1
ATOM 1369 C C . ASP A 1 168 ? -13.969 2.877 4.289 1 84.69 168 ASP A C 1
ATOM 1371 O O . ASP A 1 168 ? -13.031 3.146 3.535 1 84.69 168 ASP A O 1
ATOM 1375 N N . ASN A 1 169 ? -15.227 3.156 4.082 1 89.06 169 ASN A N 1
ATOM 1376 C CA . ASN A 1 169 ? -15.586 3.766 2.803 1 89.06 169 ASN A CA 1
ATOM 1377 C C . ASN A 1 169 ? -15.578 5.289 2.889 1 89.06 169 ASN A C 1
ATOM 1379 O O . ASN A 1 169 ? -16.297 5.871 3.701 1 89.06 169 ASN A O 1
ATOM 1383 N N . LEU A 1 170 ? -14.828 5.938 2.029 1 94.44 170 LEU A N 1
ATOM 1384 C CA . LEU A 1 170 ? -14.773 7.395 1.989 1 94.44 170 LEU A CA 1
ATOM 1385 C C . LEU A 1 170 ? -16.047 7.969 1.371 1 94.44 170 LEU A C 1
ATOM 1387 O O . LEU A 1 170 ? -16.344 7.711 0.203 1 94.44 170 LEU A O 1
ATOM 1391 N N . ILE A 1 171 ? -16.75 8.727 2.137 1 95.19 171 ILE A N 1
ATOM 1392 C CA . ILE A 1 171 ? -18 9.312 1.705 1 95.19 171 ILE A CA 1
ATOM 1393 C C . ILE A 1 171 ? -17.766 10.711 1.147 1 95.19 171 ILE A C 1
ATOM 1395 O O . ILE A 1 171 ? -18.344 11.086 0.125 1 95.19 171 ILE A O 1
ATOM 1399 N N . SER A 1 172 ? -16.891 11.43 1.847 1 97.12 172 SER A N 1
ATOM 1400 C CA . SER A 1 172 ? -16.594 12.789 1.392 1 97.12 172 SER A CA 1
ATOM 1401 C C . SER A 1 172 ? -15.258 13.273 1.922 1 97.12 172 SER A C 1
ATOM 1403 O O . SER A 1 172 ? -14.805 12.836 2.984 1 97.12 172 SER A O 1
ATOM 1405 N N . CYS A 1 173 ? -14.672 14.148 1.226 1 97.75 173 CYS A N 1
ATOM 1406 C CA . CYS A 1 173 ? -13.453 14.875 1.536 1 97.75 173 CYS A CA 1
ATOM 1407 C C . CYS A 1 173 ? -13.469 16.266 0.904 1 97.75 173 CYS A C 1
ATOM 1409 O O . CYS A 1 173 ? -13.398 16.391 -0.32 1 97.75 173 CYS A O 1
ATOM 1411 N N . VAL A 1 174 ? -13.57 17.25 1.774 1 98.06 174 VAL A N 1
ATOM 1412 C CA . VAL A 1 174 ? -13.844 18.578 1.239 1 98.06 174 VAL A CA 1
ATOM 1413 C C . VAL A 1 174 ? -12.875 19.594 1.838 1 98.06 174 VAL A C 1
ATOM 1415 O O . VAL A 1 174 ? -12.547 19.531 3.025 1 98.06 174 VAL A O 1
ATOM 1418 N N . TYR A 1 175 ? -12.43 20.516 1.037 1 98.12 175 TYR A N 1
ATOM 1419 C CA . TYR A 1 175 ? -11.531 21.609 1.413 1 98.12 175 TYR A CA 1
ATOM 1420 C C . TYR A 1 175 ? -12.305 22.891 1.66 1 98.12 175 TYR A C 1
ATOM 1422 O O . TYR A 1 175 ? -13.094 23.328 0.815 1 98.12 175 TYR A O 1
ATOM 1430 N N . TYR A 1 176 ? -12.094 23.547 2.855 1 97.69 176 TYR A N 1
ATOM 1431 C CA . TYR A 1 176 ? -12.742 24.797 3.232 1 97.69 176 TYR A CA 1
ATOM 1432 C C . TYR A 1 176 ? -11.711 25.859 3.604 1 97.69 176 TYR A C 1
ATOM 1434 O O . TYR A 1 176 ? -11.273 25.938 4.754 1 97.69 176 TYR A O 1
ATOM 1442 N N . PRO A 1 177 ? -11.398 26.797 2.674 1 97.38 177 PRO A N 1
ATOM 1443 C CA . PRO A 1 177 ? -10.461 27.875 3.006 1 97.38 177 PRO A CA 1
ATOM 1444 C C . PRO A 1 177 ? -10.977 28.781 4.109 1 97.38 177 PRO A C 1
ATOM 1446 O O . PRO A 1 177 ? -12.141 29.203 4.082 1 97.38 177 PRO A O 1
ATOM 1449 N N . GLY A 1 178 ? -10.148 29.031 5.09 1 96.38 178 GLY A N 1
ATOM 1450 C CA . GLY A 1 178 ? -10.445 30.016 6.117 1 96.38 178 GLY A CA 1
ATOM 1451 C C . GLY A 1 178 ? -11.445 29.531 7.145 1 96.38 178 GLY A C 1
ATOM 1452 O O . GLY A 1 178 ? -12.039 30.328 7.871 1 96.38 178 GLY A O 1
ATOM 1453 N N . ARG A 1 179 ? -11.633 28.156 7.297 1 95.38 179 ARG A N 1
ATOM 1454 C CA . ARG A 1 179 ? -12.695 27.656 8.164 1 95.38 179 ARG A CA 1
ATOM 1455 C C . ARG A 1 179 ? -12.133 26.812 9.297 1 95.38 179 ARG A C 1
ATOM 1457 O O . ARG A 1 179 ? -12.852 26.031 9.914 1 95.38 179 ARG A O 1
ATOM 1464 N N . ASN A 1 180 ? -10.852 26.922 9.492 1 94.56 180 ASN A N 1
ATOM 1465 C CA . ASN A 1 180 ? -10.227 26.25 10.625 1 94.56 180 ASN A CA 1
ATOM 1466 C C . ASN A 1 180 ? -10.805 26.75 11.953 1 94.56 180 ASN A C 1
ATOM 1468 O O . ASN A 1 180 ? -10.641 27.922 12.305 1 94.56 180 ASN A O 1
ATOM 1472 N N . PRO A 1 181 ? -11.438 25.891 12.672 1 90.06 181 PRO A N 1
ATOM 1473 C CA . PRO A 1 181 ? -12.109 26.328 13.898 1 90.06 181 PRO A CA 1
ATOM 1474 C C . PRO A 1 181 ? -11.125 26.812 14.969 1 90.06 181 PRO A C 1
ATOM 1476 O O . PRO A 1 181 ? -11.516 27.484 15.914 1 90.06 181 PRO A O 1
ATOM 1479 N N . LEU A 1 182 ? -9.914 26.438 14.844 1 87.12 182 LEU A N 1
ATOM 1480 C CA . LEU A 1 182 ? -8.914 26.828 15.828 1 87.12 182 LEU A CA 1
ATOM 1481 C C . LEU A 1 182 ? -8.531 28.297 15.656 1 87.12 182 LEU A C 1
ATOM 1483 O O . LEU A 1 182 ? -7.883 28.875 16.531 1 87.12 182 LEU A O 1
ATOM 1487 N N . TYR A 1 183 ? -8.836 28.953 14.539 1 79.62 183 TYR A N 1
ATOM 1488 C CA . TYR A 1 183 ? -8.5 30.344 14.25 1 79.62 183 TYR A CA 1
ATOM 1489 C C . TYR A 1 183 ? -9.75 31.203 14.125 1 79.62 183 TYR A C 1
ATOM 1491 O O . TYR A 1 183 ? -9.664 32.406 13.922 1 79.62 183 TYR A O 1
ATOM 1499 N N . THR A 1 184 ? -10.914 30.625 13.984 1 62.19 184 THR A N 1
ATOM 1500 C CA . THR A 1 184 ? -12.117 31.438 13.836 1 62.19 184 THR A CA 1
ATOM 1501 C C . THR A 1 184 ? -12.516 32.062 15.164 1 62.19 184 THR A C 1
ATOM 1503 O O . THR A 1 184 ? -12.609 31.375 16.172 1 62.19 184 THR A O 1
ATOM 1506 N N . SER A 1 185 ? -11.992 33.312 15.352 1 49.53 185 SER A N 1
ATOM 1507 C CA . SER A 1 185 ? -12.57 34.188 16.375 1 49.53 185 SER A CA 1
ATOM 1508 C C . SER A 1 185 ? -14.07 34.375 16.156 1 49.53 185 SER A C 1
ATOM 1510 O O . SER A 1 185 ? -14.539 34.375 15.016 1 49.53 185 SER A O 1
ATOM 1512 N N . MET B 1 1 ? -21.734 -16.234 -18.734 1 32.88 1 MET B N 1
ATOM 1513 C CA . MET B 1 1 ? -20.922 -16.828 -19.797 1 32.88 1 MET B CA 1
ATOM 1514 C C . MET B 1 1 ? -19.641 -17.422 -19.234 1 32.88 1 MET B C 1
ATOM 1516 O O . MET B 1 1 ? -18.844 -16.719 -18.625 1 32.88 1 MET B O 1
ATOM 1520 N N . THR B 1 2 ? -19.734 -18.719 -18.953 1 42.53 2 THR B N 1
ATOM 1521 C CA . THR B 1 2 ? -18.656 -19.547 -18.422 1 42.53 2 THR B CA 1
ATOM 1522 C C . THR B 1 2 ? -17.406 -19.453 -19.297 1 42.53 2 THR B C 1
ATOM 1524 O O . THR B 1 2 ? -17.5 -19.5 -20.531 1 42.53 2 THR B O 1
ATOM 1527 N N . ILE B 1 3 ? -16.359 -18.641 -18.984 1 49.81 3 ILE B N 1
ATOM 1528 C CA . ILE B 1 3 ? -15.117 -18.797 -19.75 1 49.81 3 ILE B CA 1
ATOM 1529 C C . ILE B 1 3 ? -14.992 -20.234 -20.234 1 49.81 3 ILE B C 1
ATOM 1531 O O . ILE B 1 3 ? -15.188 -21.172 -19.469 1 49.81 3 ILE B O 1
ATOM 1535 N N . PRO B 1 4 ? -15.109 -20.375 -21.547 1 53.53 4 PRO B N 1
ATOM 1536 C CA . PRO B 1 4 ? -14.969 -21.766 -21.984 1 53.53 4 PRO B CA 1
ATOM 1537 C C . PRO B 1 4 ? -13.82 -22.5 -21.281 1 53.53 4 PRO B C 1
ATOM 1539 O O . PRO B 1 4 ? -12.758 -21.906 -21.062 1 53.53 4 PRO B O 1
ATOM 1542 N N . ALA B 1 5 ? -14.109 -23.562 -20.578 1 55.59 5 ALA B N 1
ATOM 1543 C CA . ALA B 1 5 ? -13.203 -24.422 -19.828 1 55.59 5 ALA B CA 1
ATOM 1544 C C . ALA B 1 5 ? -11.859 -24.562 -20.531 1 55.59 5 ALA B C 1
ATOM 1546 O O . ALA B 1 5 ? -10.812 -24.688 -19.875 1 55.59 5 ALA B O 1
ATOM 1547 N N . ASP B 1 6 ? -11.82 -24.344 -21.875 1 57.75 6 ASP B N 1
ATOM 1548 C CA . ASP B 1 6 ? -10.617 -24.781 -22.578 1 57.75 6 ASP B CA 1
ATOM 1549 C C . ASP B 1 6 ? -9.734 -23.578 -22.938 1 57.75 6 ASP B C 1
ATOM 1551 O O . ASP B 1 6 ? -8.758 -23.719 -23.672 1 57.75 6 ASP B O 1
ATOM 1555 N N . SER B 1 7 ? -10.133 -22.359 -22.438 1 68.5 7 SER B N 1
ATOM 1556 C CA . SER B 1 7 ? -9.344 -21.234 -22.938 1 68.5 7 SER B CA 1
ATOM 1557 C C . SER B 1 7 ? -8.117 -20.984 -22.062 1 68.5 7 SER B C 1
ATOM 1559 O O . SER B 1 7 ? -8.211 -21.031 -20.828 1 68.5 7 SER B O 1
ATOM 1561 N N . GLN B 1 8 ? -6.957 -21 -22.734 1 82.62 8 GLN B N 1
ATOM 1562 C CA . GLN B 1 8 ? -5.672 -20.75 -22.094 1 82.62 8 GLN B CA 1
ATOM 1563 C C . GLN B 1 8 ? -5.676 -19.391 -21.375 1 82.62 8 GLN B C 1
ATOM 1565 O O . GLN B 1 8 ? -6.113 -18.391 -21.953 1 82.62 8 GLN B O 1
ATOM 1570 N N . LEU B 1 9 ? -5.336 -19.484 -20.156 1 92.25 9 LEU B N 1
ATOM 1571 C CA . LEU B 1 9 ? -5.219 -18.25 -19.391 1 92.25 9 LEU B CA 1
ATOM 1572 C C . LEU B 1 9 ? -3.949 -17.5 -19.766 1 92.25 9 LEU B C 1
ATOM 1574 O O . LEU B 1 9 ? -2.98 -18.094 -20.234 1 92.25 9 LEU B O 1
ATOM 1578 N N . LEU B 1 10 ? -3.92 -16.219 -19.516 1 92.31 10 LEU B N 1
ATOM 1579 C CA . LEU B 1 10 ? -2.896 -15.375 -20.125 1 92.31 10 LEU B CA 1
ATOM 1580 C C . LEU B 1 10 ? -1.887 -14.906 -19.078 1 92.31 10 LEU B C 1
ATOM 1582 O O . LEU B 1 10 ? -0.83 -14.375 -19.422 1 92.31 10 LEU B O 1
ATOM 1586 N N . TYR B 1 11 ? -2.115 -15.148 -17.828 1 97.56 11 TYR B N 1
ATOM 1587 C CA . TYR B 1 11 ? -1.271 -14.547 -16.797 1 97.56 11 TYR B CA 1
ATOM 1588 C C . TYR B 1 11 ? -0.862 -15.586 -15.75 1 97.56 11 TYR B C 1
ATOM 1590 O O . TYR B 1 11 ? -1.527 -16.609 -15.594 1 97.56 11 TYR B O 1
ATOM 1598 N N . THR B 1 12 ? 0.223 -15.32 -15.117 1 98.56 12 THR B N 1
ATOM 1599 C CA . THR B 1 12 ? 0.669 -16.094 -13.961 1 98.56 12 THR B CA 1
ATOM 1600 C C . THR B 1 12 ? 0.849 -15.18 -12.75 1 98.56 12 THR B C 1
ATOM 1602 O O . THR B 1 12 ? 1.132 -13.992 -12.891 1 98.56 12 THR B O 1
ATOM 1605 N N . LEU B 1 13 ? 0.678 -15.727 -11.609 1 98.81 13 LEU B N 1
ATOM 1606 C CA . LEU B 1 13 ? 0.94 -15.094 -10.32 1 98.81 13 LEU B CA 1
ATOM 1607 C C . LEU B 1 13 ? 1.552 -16.094 -9.344 1 98.81 13 LEU B C 1
ATOM 1609 O O . LEU B 1 13 ? 1.039 -17.203 -9.172 1 98.81 13 LEU B O 1
ATOM 1613 N N . GLY B 1 14 ? 2.602 -15.695 -8.75 1 98.81 14 GLY B N 1
ATOM 1614 C CA . GLY B 1 14 ? 3.301 -16.578 -7.832 1 98.81 14 GLY B CA 1
ATOM 1615 C C . GLY B 1 14 ? 3.65 -15.914 -6.516 1 98.81 14 GLY B C 1
ATOM 1616 O O . GLY B 1 14 ? 3.84 -14.703 -6.457 1 98.81 14 GLY B O 1
ATOM 1617 N N . PHE B 1 15 ? 3.768 -16.734 -5.504 1 98.88 15 PHE B N 1
ATOM 1618 C CA . PHE B 1 15 ? 4.145 -16.281 -4.168 1 98.88 15 PHE B CA 1
ATOM 1619 C C . PHE B 1 15 ? 5.34 -17.078 -3.65 1 98.88 15 PHE B C 1
ATOM 1621 O O . PHE B 1 15 ? 5.34 -18.312 -3.686 1 98.88 15 PHE B O 1
ATOM 1628 N N . ILE B 1 16 ? 6.297 -16.375 -3.248 1 98.81 16 ILE B N 1
ATOM 1629 C CA . ILE B 1 16 ? 7.539 -16.953 -2.74 1 98.81 16 ILE B CA 1
ATOM 1630 C C . ILE B 1 16 ? 7.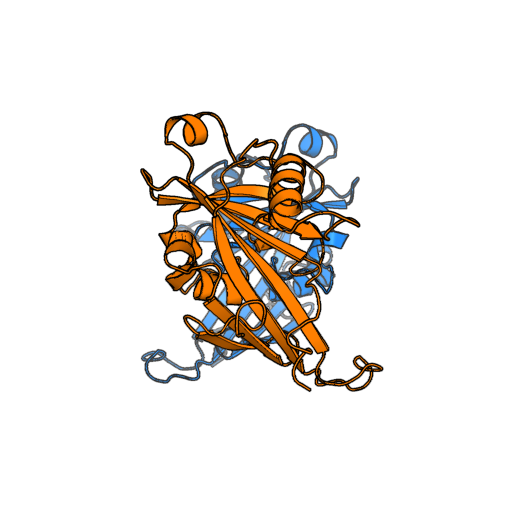594 -16.797 -1.222 1 98.81 16 ILE B C 1
ATOM 1632 O O . ILE B 1 16 ? 7.508 -15.688 -0.696 1 98.81 16 ILE B O 1
ATOM 1636 N N . ARG B 1 17 ? 7.789 -17.875 -0.538 1 98.56 17 ARG B N 1
ATOM 1637 C CA . ARG B 1 17 ? 7.688 -17.891 0.917 1 98.56 17 ARG B CA 1
ATOM 1638 C C . ARG B 1 17 ? 8.953 -18.469 1.547 1 98.56 17 ARG B C 1
ATOM 1640 O O . ARG B 1 17 ? 9.562 -19.391 0.997 1 98.56 17 ARG B O 1
ATOM 1647 N N . CYS B 1 18 ? 9.422 -17.906 2.594 1 98.56 18 CYS B N 1
ATOM 1648 C CA . CYS B 1 18 ? 10.336 -18.562 3.521 1 98.56 18 CYS B CA 1
ATOM 1649 C C . CYS B 1 18 ? 9.578 -19.109 4.73 1 98.56 18 CYS B C 1
ATOM 1651 O O . CYS B 1 18 ? 9.266 -18.359 5.66 1 98.56 18 CYS B O 1
ATOM 1653 N N . LYS B 1 19 ? 9.406 -20.375 4.734 1 97.12 19 LYS B N 1
ATOM 1654 C CA . LYS B 1 19 ? 8.562 -21.016 5.738 1 97.12 19 LYS B CA 1
ATOM 1655 C C . LYS B 1 19 ? 9.203 -20.938 7.121 1 97.12 19 LYS B C 1
ATOM 1657 O O . LYS B 1 19 ? 8.508 -20.734 8.117 1 97.12 19 LYS B O 1
ATOM 1662 N N . GLU B 1 20 ? 10.438 -21 7.219 1 98 20 GLU B N 1
ATOM 1663 C CA . GLU B 1 20 ? 11.164 -21.109 8.484 1 98 20 GLU B CA 1
ATOM 1664 C C . GLU B 1 20 ? 10.984 -19.859 9.336 1 98 20 GLU B C 1
ATOM 1666 O O . GLU B 1 20 ? 11.008 -19.922 10.562 1 98 20 GLU B O 1
ATOM 1671 N N . ASN B 1 21 ? 10.828 -18.734 8.742 1 97.94 21 ASN B N 1
ATOM 1672 C CA . ASN B 1 21 ? 10.648 -17.516 9.523 1 97.94 21 ASN B CA 1
ATOM 1673 C C . ASN B 1 21 ? 9.344 -16.797 9.156 1 97.94 21 ASN B C 1
ATOM 1675 O O . ASN B 1 21 ? 9.188 -15.609 9.414 1 97.94 21 ASN B O 1
ATOM 1679 N N . ASN B 1 22 ? 8.453 -17.469 8.438 1 97.88 22 ASN B N 1
ATOM 1680 C CA . ASN B 1 22 ? 7.086 -17.031 8.164 1 97.88 22 ASN B CA 1
ATOM 1681 C C . ASN B 1 22 ? 7.062 -15.734 7.352 1 97.88 22 ASN B C 1
ATOM 1683 O O . ASN B 1 22 ? 6.305 -14.812 7.664 1 97.88 22 ASN B O 1
ATOM 1687 N N . LYS B 1 23 ? 7.922 -15.648 6.352 1 98.69 23 LYS B N 1
ATOM 1688 C CA . LYS B 1 23 ? 7.996 -14.453 5.508 1 98.69 23 LYS B CA 1
ATOM 1689 C C . LYS B 1 23 ? 7.48 -14.742 4.102 1 98.69 23 LYS B C 1
ATOM 1691 O O . LYS B 1 23 ? 7.676 -15.844 3.578 1 98.69 23 LYS B O 1
ATOM 1696 N N . LEU B 1 24 ? 6.848 -13.82 3.521 1 98.81 24 LEU B N 1
ATOM 1697 C CA . LEU B 1 24 ? 6.359 -13.828 2.146 1 98.81 24 LEU B CA 1
ATOM 1698 C C . LEU B 1 24 ? 6.957 -12.672 1.352 1 98.81 24 LEU B C 1
ATOM 1700 O O . LEU B 1 24 ? 6.961 -11.531 1.817 1 98.81 24 LEU B O 1
ATOM 1704 N N . LEU B 1 25 ? 7.547 -12.969 0.184 1 98.81 25 LEU B N 1
ATOM 1705 C CA . LEU B 1 25 ? 8.055 -11.906 -0.676 1 98.81 25 LEU B CA 1
ATOM 1706 C C . LEU B 1 25 ? 6.926 -11.281 -1.491 1 98.81 25 LEU B C 1
ATOM 1708 O O . LEU B 1 25 ? 6.223 -11.977 -2.225 1 98.81 25 LEU B O 1
ATOM 1712 N N . LEU B 1 26 ? 6.758 -9.984 -1.337 1 98.81 26 LEU B N 1
ATOM 1713 C CA . LEU B 1 26 ? 5.719 -9.273 -2.074 1 98.81 26 LEU B CA 1
ATOM 1714 C C . LEU B 1 26 ? 6.312 -8.133 -2.889 1 98.81 26 LEU B C 1
ATOM 1716 O O . LEU B 1 26 ? 7.438 -7.695 -2.629 1 98.81 26 LEU B O 1
ATOM 1720 N N . LEU B 1 27 ? 5.598 -7.785 -3.881 1 98.81 27 LEU B N 1
ATOM 1721 C CA . LEU B 1 27 ? 5.926 -6.656 -4.746 1 98.81 27 LEU B CA 1
ATOM 1722 C C . LEU B 1 27 ? 4.906 -5.535 -4.586 1 98.81 27 LEU B C 1
ATOM 1724 O O . LEU B 1 27 ? 3.717 -5.727 -4.848 1 98.81 27 LEU B O 1
ATOM 1728 N N . ASN B 1 28 ? 5.316 -4.41 -4.027 1 98.81 28 ASN B N 1
ATOM 1729 C CA . ASN B 1 28 ? 4.488 -3.209 -4.062 1 98.81 28 ASN B CA 1
ATOM 1730 C C . ASN B 1 28 ? 4.512 -2.551 -5.438 1 98.81 28 ASN B C 1
ATOM 1732 O O . ASN B 1 28 ? 5.527 -1.977 -5.84 1 98.81 28 ASN B O 1
ATOM 1736 N N . ARG B 1 29 ? 3.41 -2.588 -6.172 1 98.69 29 ARG B N 1
ATOM 1737 C CA . ARG B 1 29 ? 3.385 -2.391 -7.617 1 98.69 29 ARG B CA 1
ATOM 1738 C C . ARG B 1 29 ? 3.451 -0.908 -7.969 1 98.69 29 ARG B C 1
ATOM 1740 O O . ARG B 1 29 ? 2.758 -0.089 -7.363 1 98.69 29 ARG B O 1
ATOM 1747 N N . ASN B 1 30 ? 4.172 -0.611 -9.023 1 98 30 ASN B N 1
ATOM 1748 C CA . ASN B 1 30 ? 4.254 0.752 -9.531 1 98 30 ASN B CA 1
ATOM 1749 C C . ASN B 1 30 ? 3.195 1.014 -10.602 1 98 30 ASN B C 1
ATOM 1751 O O . ASN B 1 30 ? 2.906 2.168 -10.922 1 98 30 ASN B O 1
ATOM 1755 N N . LYS B 1 31 ? 2.646 -0.097 -11.156 1 97.12 31 LYS B N 1
ATOM 1756 C CA . LYS B 1 31 ? 1.765 0.045 -12.312 1 97.12 31 LYS B CA 1
ATOM 1757 C C . LYS B 1 31 ? 0.442 -0.682 -12.086 1 97.12 31 LYS B C 1
ATOM 1759 O O . LYS B 1 31 ? 0.349 -1.562 -11.227 1 97.12 31 LYS B O 1
ATOM 1764 N N . ALA B 1 32 ? -0.585 -0.249 -12.836 1 94.69 32 ALA B N 1
ATOM 1765 C CA . ALA B 1 32 ? -1.856 -0.968 -12.859 1 94.69 32 ALA B CA 1
ATOM 1766 C C . ALA B 1 32 ? -1.699 -2.334 -13.523 1 94.69 32 ALA B C 1
ATOM 1768 O O . ALA B 1 32 ? -0.82 -2.527 -14.367 1 94.69 32 ALA B O 1
ATOM 1769 N N . PRO B 1 33 ? -2.539 -3.279 -13.156 1 93.06 33 PRO B N 1
ATOM 1770 C CA . PRO B 1 33 ? -3.604 -3.189 -12.156 1 93.06 33 PRO B CA 1
ATOM 1771 C C . PRO B 1 33 ? -3.072 -3.213 -10.727 1 93.06 33 PRO B C 1
ATOM 1773 O O . PRO B 1 33 ? -1.92 -3.59 -10.5 1 93.06 33 PRO B O 1
ATOM 1776 N N . TRP B 1 34 ? -3.836 -2.666 -9.719 1 96.12 34 TRP B N 1
ATOM 1777 C CA . TRP B 1 34 ? -3.529 -2.668 -8.289 1 96.12 34 TRP B CA 1
ATOM 1778 C C . TRP B 1 34 ? -2.275 -1.852 -8 1 96.12 34 TRP B C 1
ATOM 1780 O O . TRP B 1 34 ? -1.39 -2.301 -7.27 1 96.12 34 TRP B O 1
ATOM 1790 N N . MET B 1 35 ? -2.24 -0.713 -8.773 1 97.88 35 MET B N 1
ATOM 1791 C CA . MET B 1 35 ? -1.138 0.222 -8.57 1 97.88 35 MET B CA 1
ATOM 1792 C C . MET B 1 35 ? -1.031 0.623 -7.102 1 97.88 35 MET B C 1
ATOM 1794 O O . MET B 1 35 ? -2.033 0.971 -6.473 1 97.88 35 MET B O 1
ATOM 1798 N N . GLY B 1 36 ? 0.181 0.467 -6.508 1 98.44 36 GLY B N 1
ATOM 1799 C CA . GLY B 1 36 ? 0.455 0.873 -5.141 1 98.44 36 GLY B CA 1
ATOM 1800 C C . GLY B 1 36 ? 0.193 -0.226 -4.125 1 98.44 36 GLY B C 1
ATOM 1801 O O . GLY B 1 36 ? 0.506 -0.075 -2.943 1 98.44 36 GLY B O 1
ATOM 1802 N N . MET B 1 37 ? -0.35 -1.335 -4.508 1 98.62 37 MET B N 1
ATOM 1803 C CA . MET B 1 37 ? -0.698 -2.424 -3.6 1 98.62 37 MET B CA 1
ATOM 1804 C C . MET B 1 37 ? 0.343 -3.535 -3.658 1 98.62 37 MET B C 1
ATOM 1806 O O . MET B 1 37 ? 1.05 -3.678 -4.656 1 98.62 37 MET B O 1
ATOM 1810 N N . TYR B 1 38 ? 0.39 -4.254 -2.568 1 98.88 38 TYR B N 1
ATOM 1811 C CA . TYR B 1 38 ? 1.243 -5.438 -2.51 1 98.88 38 TYR B CA 1
ATOM 1812 C C . TYR B 1 38 ? 0.575 -6.625 -3.191 1 98.88 38 TYR B C 1
ATOM 1814 O O . TYR B 1 38 ? -0.612 -6.883 -2.979 1 98.88 38 TYR B O 1
ATOM 1822 N N . ASN B 1 39 ? 1.295 -7.273 -3.963 1 98.62 39 ASN B N 1
ATOM 1823 C CA . ASN B 1 39 ? 0.877 -8.484 -4.66 1 98.62 39 ASN B CA 1
ATOM 1824 C C . ASN B 1 39 ? 2.035 -9.461 -4.832 1 98.62 39 ASN B C 1
ATOM 1826 O O . ASN B 1 39 ? 3.137 -9.219 -4.332 1 98.62 39 ASN B O 1
ATOM 1830 N N . GLY B 1 40 ? 1.778 -10.609 -5.414 1 98.62 40 GLY B N 1
ATOM 1831 C CA . GLY B 1 40 ? 2.844 -11.523 -5.793 1 98.62 40 GLY B CA 1
ATOM 1832 C C . GLY B 1 40 ? 3.596 -11.086 -7.035 1 98.62 40 GLY B C 1
ATOM 1833 O O . GLY B 1 40 ? 3.523 -9.922 -7.43 1 98.62 40 GLY B O 1
ATOM 1834 N N . VAL B 1 41 ? 4.336 -12.008 -7.566 1 98.44 41 VAL B N 1
ATOM 1835 C CA . VAL B 1 41 ? 5.078 -11.742 -8.797 1 98.44 41 VAL B CA 1
ATOM 1836 C C . VAL B 1 41 ? 4.5 -12.578 -9.938 1 98.44 41 VAL B C 1
ATOM 1838 O O . VAL B 1 41 ? 3.91 -13.633 -9.711 1 98.44 41 VAL B O 1
ATOM 1841 N N . GLY B 1 42 ? 4.59 -12.125 -11.141 1 98.25 42 GLY B N 1
ATOM 1842 C CA . GLY B 1 42 ? 4.051 -12.805 -12.305 1 98.25 42 GLY B CA 1
ATOM 1843 C C . GLY B 1 42 ? 3.867 -11.891 -13.5 1 98.25 42 GLY B C 1
ATOM 1844 O O . GLY B 1 42 ? 4.434 -10.797 -13.547 1 98.25 42 GLY B O 1
ATOM 1845 N N . GLY B 1 43 ? 3.17 -12.43 -14.5 1 97.5 43 GLY B N 1
ATOM 1846 C CA . GLY B 1 43 ? 2.986 -11.633 -15.703 1 97.5 43 GLY B CA 1
ATOM 1847 C C . GLY B 1 43 ? 2.32 -12.398 -16.828 1 97.5 43 GLY B C 1
ATOM 1848 O O . GLY B 1 43 ? 1.646 -13.406 -16.594 1 97.5 43 GLY B O 1
ATOM 1849 N N . LYS B 1 44 ? 2.5 -11.852 -17.969 1 97.19 44 LYS B N 1
ATOM 1850 C CA . LYS B 1 44 ? 1.821 -12.359 -19.156 1 97.19 44 LYS B CA 1
ATOM 1851 C C . LYS B 1 44 ? 2.627 -13.477 -19.812 1 97.19 44 LYS B C 1
ATOM 1853 O O . LYS B 1 44 ? 3.85 -13.375 -19.938 1 97.19 44 LYS B O 1
ATOM 1858 N N . LEU B 1 45 ? 1.887 -14.492 -20.281 1 96.94 45 LEU B N 1
ATOM 1859 C CA . LEU B 1 45 ? 2.5 -15.594 -21.016 1 96.94 45 LEU B CA 1
ATOM 1860 C C . LEU B 1 45 ? 3 -15.117 -22.375 1 96.94 45 LEU B C 1
ATOM 1862 O O . LEU B 1 45 ? 2.303 -14.383 -23.078 1 96.94 45 LEU B O 1
ATOM 1866 N N . HIS B 1 46 ? 4.199 -15.57 -22.719 1 96.31 46 HIS B N 1
ATOM 1867 C CA . HIS B 1 46 ? 4.664 -15.445 -24.094 1 96.31 46 HIS B CA 1
ATOM 1868 C C . HIS B 1 46 ? 4.145 -16.594 -24.969 1 96.31 46 HIS B C 1
ATOM 1870 O O . HIS B 1 46 ? 3.822 -17.672 -24.453 1 96.31 46 HIS B O 1
ATOM 1876 N N . SER B 1 47 ? 4.184 -16.344 -26.172 1 94.69 47 SER B N 1
ATOM 1877 C CA . SER B 1 47 ? 3.734 -17.375 -27.109 1 94.69 47 SER B CA 1
ATOM 1878 C C . SER B 1 47 ? 4.582 -18.625 -26.984 1 94.69 47 SER B C 1
ATOM 1880 O O . SER B 1 47 ? 5.812 -18.562 -26.984 1 94.69 47 SER B O 1
ATOM 1882 N N . GLY B 1 48 ? 3.883 -19.844 -26.797 1 93.56 48 GLY B N 1
ATOM 1883 C CA . GLY B 1 48 ? 4.566 -21.125 -26.75 1 93.56 48 GLY B CA 1
ATOM 1884 C C . GLY B 1 48 ? 5.09 -21.484 -25.375 1 93.56 48 GLY B C 1
ATOM 1885 O O . GLY B 1 48 ? 5.609 -22.578 -25.172 1 93.56 48 GLY B O 1
ATOM 1886 N N . GLU B 1 49 ? 4.922 -20.578 -24.453 1 94.81 49 GLU B N 1
ATOM 1887 C CA . GLU B 1 49 ? 5.406 -20.781 -23.094 1 94.81 49 GLU B CA 1
ATOM 1888 C C . GLU B 1 49 ? 4.363 -21.5 -22.234 1 94.81 49 GLU B C 1
ATOM 1890 O O . GLU B 1 49 ? 3.17 -21.203 -22.328 1 94.81 49 GLU B O 1
ATOM 1895 N N . THR B 1 50 ? 4.852 -22.547 -21.5 1 96.19 50 THR B N 1
ATOM 1896 C CA . THR B 1 50 ? 3.955 -23.109 -20.5 1 96.19 50 THR B CA 1
ATOM 1897 C C . THR B 1 50 ? 3.773 -22.141 -19.328 1 96.19 50 THR B C 1
ATOM 1899 O O . THR B 1 50 ? 4.59 -21.234 -19.141 1 96.19 50 THR B O 1
ATOM 1902 N N . PRO B 1 51 ? 2.727 -22.359 -18.594 1 97.19 51 PRO B N 1
ATOM 1903 C CA . PRO B 1 51 ? 2.533 -21.484 -17.422 1 97.19 51 PRO B CA 1
ATOM 1904 C C . PRO B 1 51 ? 3.713 -21.531 -16.453 1 97.19 51 PRO B C 1
ATOM 1906 O O . PRO B 1 51 ? 4.113 -20.5 -15.914 1 97.19 51 PRO B O 1
ATOM 1909 N N . LEU B 1 52 ? 4.258 -22.688 -16.266 1 98 52 LEU B N 1
ATOM 1910 C CA . LEU B 1 52 ? 5.398 -22.812 -15.359 1 98 52 LEU B CA 1
ATOM 1911 C C . LEU B 1 52 ? 6.609 -22.062 -15.906 1 98 52 LEU B C 1
ATOM 1913 O O . LEU B 1 52 ? 7.301 -21.359 -15.156 1 98 52 LEU B O 1
ATOM 1917 N N . GLU B 1 53 ? 6.875 -22.234 -17.188 1 97.94 53 GLU B N 1
ATOM 1918 C CA . GLU B 1 53 ? 7.973 -21.516 -17.812 1 97.94 53 GLU B CA 1
ATOM 1919 C C . GLU B 1 53 ? 7.797 -20 -17.656 1 97.94 53 GLU B C 1
ATOM 1921 O O . GLU B 1 53 ? 8.758 -19.281 -17.375 1 97.94 53 GLU B O 1
ATOM 1926 N N . CYS B 1 54 ? 6.586 -19.547 -17.875 1 98.25 54 CYS B N 1
ATOM 1927 C CA . CYS B 1 54 ? 6.266 -18.141 -17.703 1 98.25 54 CYS B CA 1
ATOM 1928 C C . CYS B 1 54 ? 6.535 -17.672 -16.281 1 98.25 54 CYS B C 1
ATOM 1930 O O . CYS B 1 54 ? 7.176 -16.641 -16.062 1 98.25 54 CYS B O 1
ATOM 1932 N N . MET B 1 55 ? 6.129 -18.453 -15.328 1 98.5 55 MET B N 1
ATOM 1933 C CA . MET B 1 55 ? 6.285 -18.109 -13.914 1 98.5 55 MET B CA 1
ATOM 1934 C C . MET B 1 55 ? 7.758 -17.984 -13.547 1 98.5 55 MET B C 1
ATOM 1936 O O . MET B 1 55 ? 8.156 -17.016 -12.898 1 98.5 55 MET B O 1
ATOM 1940 N N . VAL B 1 56 ? 8.562 -18.938 -13.977 1 98.44 56 VAL B N 1
ATOM 1941 C CA . VAL B 1 56 ? 9.984 -18.938 -13.664 1 98.44 56 VAL B CA 1
ATOM 1942 C C . VAL B 1 56 ? 10.656 -17.734 -14.312 1 98.44 56 VAL B C 1
ATOM 1944 O O . VAL B 1 56 ? 11.445 -17.031 -13.664 1 98.44 56 VAL B O 1
ATOM 1947 N N . ARG B 1 57 ? 10.32 -17.438 -15.531 1 98.19 57 ARG B N 1
ATOM 1948 C CA . ARG B 1 57 ? 10.891 -16.281 -16.234 1 98.19 57 ARG B CA 1
ATOM 1949 C C . ARG B 1 57 ? 10.5 -14.977 -15.562 1 98.19 57 ARG B C 1
ATOM 1951 O O . ARG B 1 57 ? 11.367 -14.156 -15.25 1 98.19 57 ARG B O 1
ATOM 1958 N N . GLU B 1 58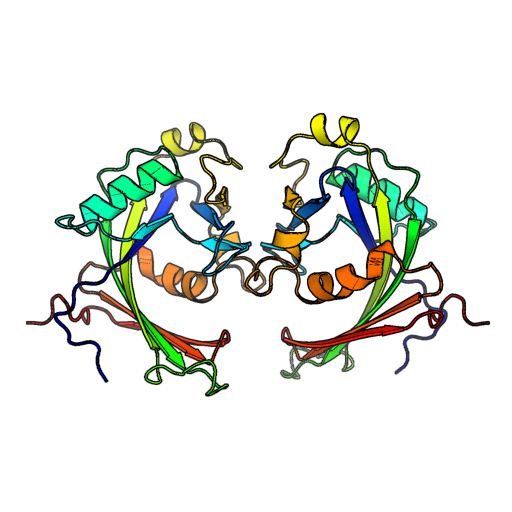 ? 9.219 -14.758 -15.344 1 98.12 58 GLU B N 1
ATOM 1959 C CA . GLU B 1 58 ? 8.719 -13.531 -14.734 1 98.12 58 GLU B CA 1
ATOM 1960 C C . GLU B 1 58 ? 9.297 -13.328 -13.336 1 98.12 58 GLU B C 1
ATOM 1962 O O . GLU B 1 58 ? 9.625 -12.203 -12.953 1 98.12 58 GLU B O 1
ATOM 1967 N N . ALA B 1 59 ? 9.352 -14.422 -12.562 1 98.38 59 ALA B N 1
ATOM 1968 C CA . ALA B 1 59 ? 9.945 -14.32 -11.234 1 98.38 59 ALA B CA 1
ATOM 1969 C C . ALA B 1 59 ? 11.398 -13.859 -11.32 1 98.38 59 ALA B C 1
ATOM 1971 O O . ALA B 1 59 ? 11.828 -12.992 -10.547 1 98.38 59 ALA B O 1
ATOM 1972 N N . ASN B 1 60 ? 12.109 -14.453 -12.234 1 98 60 ASN B N 1
ATOM 1973 C CA . ASN B 1 60 ? 13.492 -14.039 -12.43 1 98 60 ASN B CA 1
ATOM 1974 C C . ASN B 1 60 ? 13.586 -12.578 -12.859 1 98 60 ASN B C 1
ATOM 1976 O O . ASN B 1 60 ? 14.391 -11.812 -12.32 1 98 60 ASN B O 1
ATOM 1980 N N . GLU B 1 61 ? 12.773 -12.164 -13.773 1 97.94 61 GLU B N 1
ATOM 1981 C CA . GLU B 1 61 ? 12.773 -10.797 -14.281 1 97.94 61 GLU B CA 1
ATOM 1982 C C . GLU B 1 61 ? 12.461 -9.797 -13.18 1 97.94 61 GLU B C 1
ATOM 1984 O O . GLU B 1 61 ? 13.07 -8.727 -13.109 1 97.94 61 GLU B O 1
ATOM 1989 N N . GLU B 1 62 ? 11.531 -10.117 -12.312 1 97.94 62 GLU B N 1
ATOM 1990 C CA . GLU B 1 62 ? 11.031 -9.156 -11.328 1 97.94 62 GLU B CA 1
ATOM 1991 C C . GLU B 1 62 ? 11.867 -9.188 -10.055 1 97.94 62 GLU B C 1
ATOM 1993 O O . GLU B 1 62 ? 11.93 -8.195 -9.32 1 97.94 62 GLU B O 1
ATOM 1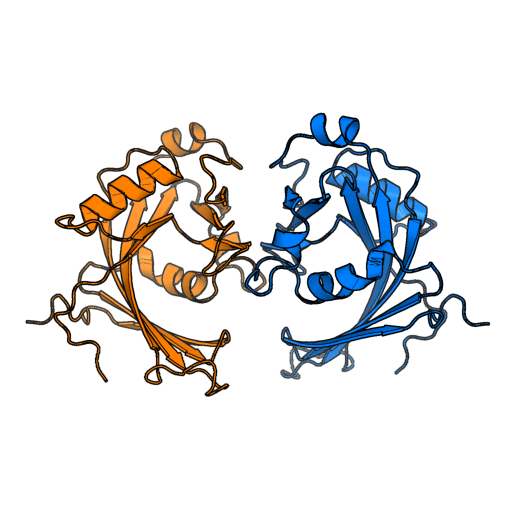998 N N . THR B 1 63 ? 12.539 -10.281 -9.742 1 98.06 63 THR B N 1
ATOM 1999 C CA . THR B 1 63 ? 13.164 -10.414 -8.422 1 98.06 63 THR B CA 1
ATOM 2000 C C . THR B 1 63 ? 14.641 -10.773 -8.555 1 98.06 63 THR B C 1
ATOM 2002 O O . THR B 1 63 ? 15.398 -10.656 -7.59 1 98.06 63 THR B O 1
ATOM 2005 N N . GLY B 1 64 ? 15.031 -11.305 -9.688 1 97.69 64 GLY B N 1
ATOM 2006 C CA . GLY B 1 64 ? 16.375 -11.805 -9.859 1 97.69 64 GLY B CA 1
ATOM 2007 C C . GLY B 1 64 ? 16.578 -13.203 -9.305 1 97.69 64 GLY B C 1
ATOM 2008 O O . GLY B 1 64 ? 17.641 -13.797 -9.453 1 97.69 64 GLY B O 1
ATOM 2009 N N . LEU B 1 65 ? 15.57 -13.742 -8.727 1 96.44 65 LEU B N 1
ATOM 2010 C CA . LEU B 1 65 ? 15.664 -15.078 -8.133 1 96.44 65 LEU B CA 1
ATOM 2011 C C . LEU B 1 65 ? 15.469 -16.156 -9.188 1 96.44 65 LEU B C 1
ATOM 2013 O O . LEU B 1 65 ? 14.625 -16.031 -10.07 1 96.44 65 LEU B O 1
ATOM 2017 N N . ASN B 1 66 ? 16.297 -17.141 -9.133 1 95.19 66 ASN B N 1
ATOM 2018 C CA . ASN B 1 66 ? 16.141 -18.328 -9.945 1 95.19 66 ASN B CA 1
ATOM 2019 C C . ASN B 1 66 ? 15.477 -19.469 -9.164 1 95.19 66 ASN B C 1
ATOM 2021 O O . ASN B 1 66 ? 16.141 -20.156 -8.398 1 95.19 66 ASN B O 1
ATOM 2025 N N . LEU B 1 67 ? 14.227 -19.609 -9.383 1 96.12 67 LEU B N 1
ATOM 2026 C CA . LEU B 1 67 ? 13.414 -20.594 -8.688 1 96.12 67 LEU B CA 1
ATOM 2027 C C . LEU B 1 67 ? 12.75 -21.547 -9.672 1 96.12 67 LEU B C 1
ATOM 2029 O O . LEU B 1 67 ? 11.609 -21.328 -10.086 1 96.12 67 LEU B O 1
ATOM 2033 N N . PRO B 1 68 ? 13.383 -22.625 -9.922 1 90.5 68 PRO B N 1
ATOM 2034 C CA . PRO B 1 68 ? 12.844 -23.547 -10.938 1 90.5 68 PRO B CA 1
ATOM 2035 C C . PRO B 1 68 ? 11.711 -24.422 -10.398 1 90.5 68 PRO B C 1
ATOM 2037 O O . PRO B 1 68 ? 10.977 -25.031 -11.18 1 90.5 68 PRO B O 1
ATOM 2040 N N . ASP B 1 69 ? 11.555 -24.422 -9.086 1 92.06 69 ASP B N 1
ATOM 2041 C CA . ASP B 1 69 ? 10.656 -25.422 -8.5 1 92.06 69 ASP B CA 1
ATOM 2042 C C . ASP B 1 69 ? 9.359 -24.766 -8.016 1 92.06 69 ASP B C 1
ATOM 2044 O O . ASP B 1 69 ? 8.898 -25.047 -6.914 1 92.06 69 ASP B O 1
ATOM 2048 N N . PHE B 1 70 ? 8.75 -23.953 -8.875 1 98.38 70 PHE B N 1
ATOM 2049 C CA . PHE B 1 70 ? 7.43 -23.453 -8.516 1 98.38 70 PHE B CA 1
ATOM 2050 C C . PHE B 1 70 ? 6.398 -24.578 -8.555 1 98.38 70 PHE B C 1
ATOM 2052 O O . PHE B 1 70 ? 6.426 -25.422 -9.445 1 98.38 70 PHE B O 1
ATOM 2059 N N . LYS B 1 71 ? 5.52 -24.594 -7.633 1 98.56 71 LYS B N 1
ATOM 2060 C CA . LYS B 1 71 ? 4.422 -25.547 -7.586 1 98.56 71 LYS B CA 1
ATOM 2061 C C . LYS B 1 71 ? 3.121 -24.922 -8.086 1 98.56 71 LYS B C 1
ATOM 2063 O O . LYS B 1 71 ? 2.75 -23.828 -7.656 1 98.56 71 LYS B O 1
ATOM 2068 N N . SER B 1 72 ? 2.477 -25.625 -8.977 1 98.44 72 SER B N 1
ATOM 2069 C CA . SER B 1 72 ? 1.169 -25.156 -9.43 1 98.44 72 SER B CA 1
ATOM 2070 C C . SER B 1 72 ? 0.125 -25.281 -8.328 1 98.44 72 SER B C 1
ATOM 2072 O O . SER B 1 72 ? 0.04 -26.312 -7.656 1 98.44 72 SER B O 1
ATOM 2074 N N . ARG B 1 73 ? -0.639 -24.234 -8.133 1 98.56 73 ARG B N 1
ATOM 2075 C CA . ARG B 1 73 ? -1.635 -24.172 -7.07 1 98.56 73 ARG B CA 1
ATOM 2076 C C . ARG B 1 73 ? -3.027 -23.922 -7.637 1 98.56 73 ARG B C 1
ATOM 2078 O O . ARG B 1 73 ? -3.904 -23.406 -6.938 1 98.56 73 ARG B O 1
ATOM 2085 N N . GLY B 1 74 ? -3.156 -24.281 -8.953 1 97.94 74 GLY B N 1
ATOM 2086 C CA . GLY B 1 74 ? -4.449 -24.109 -9.602 1 97.94 74 GLY B CA 1
ATOM 2087 C C . GLY B 1 74 ? -4.586 -22.781 -10.32 1 97.94 74 GLY B C 1
ATOM 2088 O O . GLY B 1 74 ? -3.609 -22.266 -10.859 1 97.94 74 GLY B O 1
ATOM 2089 N N . VAL B 1 75 ? -5.906 -22.359 -10.5 1 98.06 75 VAL B N 1
ATOM 2090 C CA . VAL B 1 75 ? -6.168 -21.141 -11.258 1 98.06 75 VAL B CA 1
ATOM 2091 C C . VAL B 1 75 ? -7.129 -20.25 -10.492 1 98.06 75 VAL B C 1
ATOM 2093 O O . VAL B 1 75 ? -7.855 -20.719 -9.609 1 98.06 75 VAL B O 1
ATOM 2096 N N . MET B 1 76 ? -7.023 -19.016 -10.688 1 98 76 MET B N 1
ATOM 2097 C CA . MET B 1 76 ? -7.988 -18.016 -10.227 1 98 76 MET B CA 1
ATOM 2098 C C . MET B 1 76 ? -8.766 -17.438 -11.398 1 98 76 MET B C 1
ATOM 2100 O O . MET B 1 76 ? -8.172 -17.047 -12.414 1 98 76 MET B O 1
ATOM 2104 N N . ARG B 1 77 ? -10 -17.422 -11.305 1 96.38 77 ARG B N 1
ATOM 2105 C CA . ARG B 1 77 ? -10.867 -16.766 -12.273 1 96.38 77 ARG B CA 1
ATOM 2106 C C . ARG B 1 77 ? -11.648 -15.625 -11.633 1 96.38 77 ARG B C 1
ATOM 2108 O O . ARG B 1 77 ? -12.062 -15.727 -10.469 1 96.38 77 ARG B O 1
ATOM 2115 N N . TRP B 1 78 ? -11.836 -14.531 -12.383 1 95.38 78 TRP B N 1
ATOM 2116 C CA . TRP B 1 78 ? -12.594 -13.438 -11.797 1 95.38 78 TRP B CA 1
ATOM 2117 C C . TRP B 1 78 ? -13.641 -12.914 -12.773 1 95.38 78 TRP B C 1
ATOM 2119 O O . TRP B 1 78 ? -13.523 -13.109 -13.984 1 95.38 78 TRP B O 1
ATOM 2129 N N . GLU B 1 79 ? -14.633 -12.383 -12.227 1 94.12 79 GLU B N 1
ATOM 2130 C CA . GLU B 1 79 ? -15.703 -11.641 -12.891 1 94.12 79 GLU B CA 1
ATOM 2131 C C . GLU B 1 79 ? -15.82 -10.227 -12.328 1 94.12 79 GLU B C 1
ATOM 2133 O O . GLU B 1 79 ? -15.875 -10.047 -11.109 1 94.12 79 GLU B O 1
ATOM 2138 N N . VAL B 1 80 ? -15.867 -9.242 -13.18 1 92.69 80 VAL B N 1
ATOM 2139 C CA . VAL B 1 80 ? -16.031 -7.859 -12.75 1 92.69 80 VAL B CA 1
ATOM 2140 C C . VAL B 1 80 ? -17.281 -7.266 -13.383 1 92.69 80 VAL B C 1
ATOM 2142 O O . VAL B 1 80 ? -17.406 -7.223 -14.609 1 92.69 80 VAL B O 1
ATOM 2145 N N . ASN B 1 81 ? -18.188 -6.883 -12.578 1 91.56 81 ASN B N 1
ATOM 2146 C CA . ASN B 1 81 ? -19.344 -6.117 -13.023 1 91.56 81 ASN B CA 1
ATOM 2147 C C . ASN B 1 81 ? -19.109 -4.613 -12.875 1 91.56 81 ASN B C 1
ATOM 2149 O O . ASN B 1 81 ? -18.734 -4.141 -11.805 1 91.56 81 ASN B O 1
ATOM 2153 N N . TYR B 1 82 ? -19.328 -3.855 -13.898 1 87.31 82 TYR B N 1
ATOM 2154 C CA . TYR B 1 82 ? -19.109 -2.414 -13.867 1 87.31 82 TYR B CA 1
ATOM 2155 C C . TYR B 1 82 ? -20.438 -1.666 -13.781 1 87.31 82 TYR B C 1
ATOM 2157 O O . TYR B 1 82 ? -21.391 -2.002 -14.484 1 87.31 82 TYR B O 1
ATOM 2165 N N . SER B 1 83 ? -20.562 -0.783 -12.852 1 80.69 83 SER B N 1
ATOM 2166 C CA . SER B 1 83 ? -21.781 -0.002 -12.68 1 80.69 83 SER B CA 1
ATOM 2167 C C . SER B 1 83 ? -21.984 0.972 -13.836 1 80.69 83 SER B C 1
ATOM 2169 O O . SER B 1 83 ? -23.109 1.192 -14.281 1 80.69 83 SER B O 1
ATOM 2171 N N . ASP B 1 84 ? -20.891 1.694 -14.203 1 72.25 84 ASP B N 1
ATOM 2172 C CA . ASP B 1 84 ? -21.031 2.654 -15.289 1 72.25 84 ASP B CA 1
ATOM 2173 C C . ASP B 1 84 ? -20.922 1.964 -16.656 1 72.25 84 ASP B C 1
ATOM 2175 O O . ASP B 1 84 ? -19.891 1.359 -16.969 1 72.25 84 ASP B O 1
ATOM 2179 N N . LYS B 1 85 ? -22.078 1.915 -17.25 1 60.12 85 LYS B N 1
ATOM 2180 C CA . LYS B 1 85 ? -22.188 1.285 -18.562 1 60.12 85 LYS B CA 1
ATOM 2181 C C . LYS B 1 85 ? -21.141 1.819 -19.531 1 60.12 85 LYS B C 1
ATOM 2183 O O . LYS B 1 85 ? -20.859 1.201 -20.562 1 60.12 85 LYS B O 1
ATOM 2188 N N . LEU B 1 86 ? -20.797 3.047 -19.375 1 55.41 86 LEU B N 1
ATOM 2189 C CA . LEU B 1 86 ? -19.875 3.605 -20.359 1 55.41 86 LEU B CA 1
ATOM 2190 C C . LEU B 1 86 ? -18.516 2.934 -20.281 1 55.41 86 LEU B C 1
ATOM 2192 O O . LEU B 1 86 ? -17.766 2.908 -21.266 1 55.41 86 LEU B O 1
ATOM 2196 N N . LYS B 1 87 ? -18.203 2.617 -19.109 1 55.03 87 LYS B N 1
ATOM 2197 C CA . LYS B 1 87 ? -16.922 1.953 -18.938 1 55.03 87 LYS B CA 1
ATOM 2198 C C . LYS B 1 87 ? -16.938 0.562 -19.562 1 55.03 87 LYS B C 1
ATOM 2200 O O . LYS B 1 87 ? -15.875 -0.038 -19.766 1 55.03 87 LYS B O 1
ATOM 2205 N N . SER B 1 88 ? -18.219 0.115 -19.719 1 56.25 88 SER B N 1
ATOM 2206 C CA . SER B 1 88 ? -18.281 -1.252 -20.219 1 56.25 88 SER B CA 1
ATOM 2207 C C . SER B 1 88 ? -18.578 -1.27 -21.719 1 56.25 88 SER B C 1
ATOM 2209 O O . SER B 1 88 ? -19.688 -1.567 -22.141 1 56.25 88 SER B O 1
ATOM 2211 N N . LEU B 1 89 ? -18.203 -0.365 -22.359 1 53.03 89 LEU B N 1
ATOM 2212 C CA . LEU B 1 89 ? -18.531 -0.62 -23.766 1 53.03 89 LEU B CA 1
ATOM 2213 C C . LEU B 1 89 ? -18.328 -2.09 -24.109 1 53.03 89 LEU B C 1
ATOM 2215 O O . LEU B 1 89 ? -18.641 -2.52 -25.219 1 53.03 89 LEU B O 1
ATOM 2219 N N . GLN B 1 90 ? -17.828 -2.807 -23.203 1 57.34 90 GLN B N 1
ATOM 2220 C CA . GLN B 1 90 ? -17.609 -4.223 -23.5 1 57.34 90 GLN B CA 1
ATOM 2221 C C . GLN B 1 90 ? -18.625 -5.09 -22.766 1 57.34 90 GLN B C 1
ATOM 2223 O O . GLN B 1 90 ? -19.375 -4.598 -21.922 1 57.34 90 GLN B O 1
ATOM 2228 N N . GLN B 1 91 ? -18.75 -6.301 -23.156 1 64.12 91 GLN B N 1
ATOM 2229 C CA . GLN B 1 91 ? -19.594 -7.352 -22.594 1 64.12 91 GLN B CA 1
ATOM 2230 C C . GLN B 1 91 ? -19.484 -7.383 -21.062 1 64.12 91 GLN B C 1
ATOM 2232 O O . GLN B 1 91 ? -18.391 -7.336 -20.516 1 64.12 91 GLN B O 1
ATOM 2237 N N . GLN B 1 92 ? -20.562 -7.121 -20.391 1 75.31 92 GLN B N 1
ATOM 2238 C CA . GLN B 1 92 ? -20.688 -7.223 -18.953 1 75.31 92 GLN B CA 1
ATOM 2239 C C . GLN B 1 92 ? -21.25 -8.578 -18.531 1 75.31 92 GLN B C 1
ATOM 2241 O O . GLN B 1 92 ? -22.156 -9.109 -19.188 1 75.31 92 GLN B O 1
ATOM 2246 N N . PRO B 1 93 ? -20.531 -9.312 -17.625 1 81.25 93 PRO B N 1
ATOM 2247 C CA . PRO B 1 93 ? -19.344 -8.906 -16.875 1 81.25 93 PRO B CA 1
ATOM 2248 C C . PRO B 1 93 ? -18.047 -9.172 -17.625 1 81.25 93 PRO B C 1
ATOM 2250 O O . PRO B 1 93 ? -18 -10.031 -18.516 1 81.25 93 PRO B O 1
ATOM 2253 N N . SER B 1 94 ? -16.953 -8.414 -17.266 1 86.69 94 SER B N 1
ATOM 2254 C CA . SER B 1 94 ? -15.602 -8.734 -17.734 1 86.69 94 SER B CA 1
ATOM 2255 C C . SER B 1 94 ? -15.055 -9.969 -17.031 1 86.69 94 SER B C 1
ATOM 2257 O O . SER B 1 94 ? -15.133 -10.078 -15.797 1 86.69 94 SER B O 1
ATOM 2259 N N . LEU B 1 95 ? -14.555 -10.883 -17.781 1 89 95 LEU B N 1
ATOM 2260 C CA . LEU B 1 95 ? -14.023 -12.133 -17.25 1 89 95 LEU B CA 1
ATOM 2261 C C . LEU B 1 95 ? -12.516 -12.227 -17.469 1 89 95 LEU B C 1
ATOM 2263 O O . LEU B 1 95 ? -11.992 -11.68 -18.438 1 89 95 LEU B O 1
ATOM 2267 N N . GLY B 1 96 ? -11.828 -12.891 -16.484 1 92.44 96 GLY B N 1
ATOM 2268 C CA . GLY B 1 96 ? -10.398 -13.148 -16.609 1 92.44 96 GLY B CA 1
ATOM 2269 C C . GLY B 1 96 ? -9.914 -14.234 -15.672 1 92.44 96 GLY B C 1
ATOM 2270 O O . GLY B 1 96 ? -10.703 -14.859 -14.961 1 92.44 96 GLY B O 1
ATOM 2271 N N . GLY B 1 97 ? -8.625 -14.531 -15.836 1 95.31 97 GLY B N 1
ATOM 2272 C CA . GLY B 1 97 ? -8.023 -15.531 -14.969 1 95.31 97 GLY B CA 1
ATOM 2273 C C . GLY B 1 97 ? -6.512 -15.594 -15.086 1 95.31 97 GLY B C 1
ATOM 2274 O O . GLY B 1 97 ? -5.926 -14.945 -15.953 1 95.31 97 GLY B O 1
ATOM 2275 N N . LEU B 1 98 ? -5.949 -16.375 -14.156 1 97.88 98 LEU B N 1
ATOM 2276 C CA . LEU B 1 98 ? -4.504 -16.562 -14.156 1 97.88 98 LEU B CA 1
ATOM 2277 C C . LEU B 1 98 ? -4.133 -17.875 -13.469 1 97.88 98 LEU B C 1
ATOM 2279 O O . LEU B 1 98 ? -4.965 -18.484 -12.789 1 97.88 98 LEU B O 1
ATOM 2283 N N . TYR B 1 99 ? -2.924 -18.312 -13.773 1 98.25 99 TYR B N 1
ATOM 2284 C CA . TYR B 1 99 ? -2.344 -19.469 -13.094 1 98.25 99 TYR B CA 1
ATOM 2285 C C . TYR B 1 99 ? -1.688 -19.062 -11.781 1 98.25 99 TYR B C 1
ATOM 2287 O O . TYR B 1 99 ? -1.001 -18.031 -11.719 1 98.25 99 TYR B O 1
ATOM 2295 N N . LEU B 1 100 ? -1.895 -19.875 -10.766 1 98.75 100 LEU B N 1
ATOM 2296 C CA . LEU B 1 100 ? -1.331 -19.594 -9.453 1 98.75 100 LEU B CA 1
ATOM 2297 C C . LEU B 1 100 ? -0.179 -20.531 -9.141 1 98.75 100 LEU B C 1
ATOM 2299 O O . LEU B 1 100 ? -0.276 -21.734 -9.383 1 98.75 100 LEU B O 1
ATOM 2303 N N . PHE B 1 101 ? 0.877 -19.984 -8.555 1 98.88 101 PHE B N 1
ATOM 2304 C CA . PHE B 1 101 ? 2.051 -20.766 -8.195 1 98.88 101 PHE B CA 1
ATOM 2305 C C . PHE B 1 101 ? 2.582 -20.359 -6.832 1 98.88 101 PHE B C 1
ATOM 2307 O O . PHE B 1 101 ? 2.328 -19.234 -6.371 1 98.88 101 PHE B O 1
ATOM 2314 N N . THR B 1 102 ? 3.309 -21.266 -6.188 1 98.88 102 THR B N 1
ATOM 2315 C CA . THR B 1 102 ? 4.062 -20.938 -4.98 1 98.88 102 THR B CA 1
ATOM 2316 C C . THR B 1 102 ? 5.461 -21.531 -5.039 1 98.88 102 THR B C 1
ATOM 2318 O O . THR B 1 102 ? 5.695 -22.5 -5.77 1 98.88 102 THR B O 1
ATOM 2321 N N . ALA B 1 103 ? 6.355 -20.969 -4.352 1 98.62 103 ALA B N 1
ATOM 2322 C CA . ALA B 1 103 ? 7.695 -21.5 -4.129 1 98.62 103 ALA B CA 1
ATOM 2323 C C . ALA B 1 103 ? 8.148 -21.266 -2.691 1 98.62 103 ALA B C 1
ATOM 2325 O O . ALA B 1 103 ? 7.875 -20.203 -2.115 1 98.62 103 ALA B O 1
ATOM 2326 N N . ASP B 1 104 ? 8.797 -22.234 -2.139 1 98.19 104 ASP B N 1
ATOM 2327 C CA . ASP B 1 104 ? 9.445 -22.078 -0.839 1 98.19 104 ASP B CA 1
ATOM 2328 C C . ASP B 1 104 ? 10.961 -21.938 -0.994 1 98.19 104 ASP B C 1
ATOM 2330 O O . ASP B 1 104 ? 11.578 -22.641 -1.789 1 98.19 104 ASP B O 1
ATOM 2334 N N . ILE B 1 105 ? 11.469 -20.984 -0.256 1 98.19 105 ILE B N 1
ATOM 2335 C CA . ILE B 1 105 ? 12.922 -20.812 -0.266 1 98.19 105 ILE B CA 1
ATOM 2336 C C . ILE B 1 105 ? 13.484 -21.109 1.126 1 98.19 105 ILE B C 1
ATOM 2338 O O . ILE B 1 105 ? 12.734 -21.125 2.109 1 98.19 105 ILE B O 1
ATOM 2342 N N . SER B 1 106 ? 14.781 -21.281 1.195 1 97.56 106 SER B N 1
ATOM 2343 C CA . SER B 1 106 ? 15.445 -21.578 2.463 1 97.56 106 SER B CA 1
ATOM 2344 C C . SER B 1 106 ? 15.734 -20.297 3.242 1 97.56 106 SER B C 1
ATOM 2346 O O . SER B 1 106 ? 15.68 -19.203 2.682 1 97.56 106 SER B O 1
ATOM 2348 N N . LEU B 1 107 ? 16 -20.531 4.551 1 98.25 107 LEU B N 1
ATOM 2349 C CA . LEU B 1 107 ? 16.391 -19.406 5.387 1 98.25 107 LEU B CA 1
ATOM 2350 C C . LEU B 1 107 ? 17.656 -18.734 4.844 1 98.25 107 LEU B C 1
ATOM 2352 O O . LEU B 1 107 ? 17.781 -17.516 4.879 1 98.25 107 LEU B O 1
ATOM 2356 N N . GLU B 1 108 ? 18.562 -19.516 4.328 1 97.81 108 GLU B N 1
ATOM 2357 C CA . GLU B 1 108 ? 19.797 -18.984 3.738 1 97.81 108 GLU B CA 1
ATOM 2358 C C . GLU B 1 108 ? 19.5 -18.109 2.525 1 97.81 108 GLU B C 1
ATOM 2360 O O . GLU B 1 108 ? 20.062 -17.031 2.379 1 97.81 108 GLU B O 1
ATOM 2365 N N . GLN B 1 109 ? 18.625 -18.547 1.65 1 97.12 109 GLN B N 1
ATOM 2366 C CA . GLN B 1 109 ? 18.219 -17.766 0.491 1 97.12 109 GLN B CA 1
ATOM 2367 C C . GLN B 1 109 ? 17.562 -16.453 0.918 1 97.12 109 GLN B C 1
ATOM 2369 O O . GLN B 1 109 ? 17.828 -15.398 0.345 1 97.12 109 GLN B O 1
ATOM 2374 N N . TYR B 1 110 ? 16.719 -16.594 1.961 1 98 110 TYR B N 1
ATOM 2375 C CA . TYR B 1 110 ? 16.062 -15.422 2.521 1 98 110 TYR B CA 1
ATOM 2376 C C . TYR B 1 110 ? 17.094 -14.406 3.016 1 98 110 TYR B C 1
ATOM 2378 O O . TYR B 1 110 ? 17.016 -13.219 2.688 1 98 110 TYR B O 1
ATOM 2386 N N . GLU B 1 111 ? 18.062 -14.828 3.775 1 97.94 111 GLU B N 1
ATOM 2387 C CA . GLU B 1 111 ? 19.062 -13.961 4.387 1 97.94 111 GLU B CA 1
ATOM 2388 C C . GLU B 1 111 ? 19.938 -13.297 3.328 1 97.94 111 GLU B C 1
ATOM 2390 O O . GLU B 1 111 ? 20.453 -12.203 3.543 1 97.94 111 GLU B O 1
ATOM 2395 N N . ASN B 1 112 ? 20.047 -13.93 2.154 1 97.62 112 ASN B N 1
ATOM 2396 C CA . ASN B 1 112 ? 20.906 -13.414 1.092 1 97.62 112 ASN B CA 1
ATOM 2397 C C . ASN B 1 112 ? 20.109 -12.531 0.125 1 97.62 112 ASN B C 1
ATOM 2399 O O . ASN B 1 112 ? 20.672 -12.031 -0.859 1 97.62 112 ASN B O 1
ATOM 2403 N N . TYR B 1 113 ? 18.891 -12.398 0.361 1 98.06 113 TYR B N 1
ATOM 2404 C CA . TYR B 1 113 ? 18.047 -11.539 -0.447 1 98.06 113 TYR B CA 1
ATOM 2405 C C . TYR B 1 113 ? 17.484 -10.391 0.388 1 98.06 113 TYR B C 1
ATOM 2407 O O . TYR B 1 113 ? 16.328 -10.438 0.808 1 98.06 113 TYR B O 1
ATOM 2415 N N . ARG B 1 114 ? 18.188 -9.336 0.545 1 96.5 114 ARG B N 1
ATOM 2416 C CA . ARG B 1 114 ? 17.844 -8.227 1.434 1 96.5 114 ARG B CA 1
ATOM 2417 C C . ARG B 1 114 ? 16.812 -7.312 0.792 1 96.5 114 ARG B C 1
ATOM 2419 O O . ARG B 1 114 ? 16.922 -6.965 -0.385 1 96.5 114 ARG B O 1
ATOM 2426 N N . THR B 1 115 ? 15.852 -7.012 1.546 1 97.5 115 THR B N 1
ATOM 2427 C CA . THR B 1 115 ? 14.789 -6.094 1.143 1 97.5 115 THR B CA 1
ATOM 2428 C C . THR B 1 115 ? 14.602 -4.988 2.176 1 97.5 115 THR B C 1
ATOM 2430 O O . THR B 1 115 ? 15.094 -5.094 3.301 1 97.5 115 THR B O 1
ATOM 2433 N N . PRO B 1 116 ? 13.906 -3.84 1.867 1 97.88 116 PRO B N 1
ATOM 2434 C CA . PRO B 1 116 ? 13.258 -3.537 0.593 1 97.88 116 PRO B CA 1
ATOM 2435 C C . PRO B 1 116 ? 14.25 -3.248 -0.528 1 97.88 116 PRO B C 1
ATOM 2437 O O . PRO B 1 116 ? 15.336 -2.727 -0.273 1 97.88 116 PRO B O 1
ATOM 2440 N N . LEU B 1 117 ? 13.797 -3.602 -1.795 1 96.06 117 LEU B N 1
ATOM 2441 C CA . LEU B 1 117 ? 14.664 -3.332 -2.936 1 96.06 117 LEU B CA 1
ATOM 2442 C C . LEU B 1 117 ? 13.844 -3.123 -4.203 1 96.06 117 LEU B C 1
ATOM 2444 O O . LEU B 1 117 ? 12.75 -3.678 -4.344 1 96.06 117 LEU B O 1
ATOM 2448 N N . VAL B 1 118 ? 14.375 -2.299 -5.016 1 96.94 118 VAL B N 1
ATOM 2449 C CA . VAL B 1 118 ? 13.859 -2.135 -6.367 1 96.94 118 VAL B CA 1
ATOM 2450 C C . VAL B 1 118 ? 14.75 -2.885 -7.355 1 96.94 118 VAL B C 1
ATOM 2452 O O . VAL B 1 118 ? 15.859 -2.447 -7.652 1 96.94 118 VAL B O 1
ATOM 2455 N N . TYR B 1 119 ? 14.266 -4.008 -7.812 1 96.81 119 TYR B N 1
ATOM 2456 C CA . TYR B 1 119 ? 15.031 -4.805 -8.766 1 96.81 119 TYR B CA 1
ATOM 2457 C C . TYR B 1 119 ? 14.812 -4.305 -10.188 1 96.81 119 TYR B C 1
ATOM 2459 O O . TYR B 1 119 ? 15.742 -4.316 -11 1 96.81 119 TYR B O 1
ATOM 2467 N N . ASN B 1 120 ? 13.594 -3.941 -10.516 1 96.19 120 ASN B N 1
ATOM 2468 C CA . ASN B 1 120 ? 13.234 -3.322 -11.789 1 96.19 120 ASN B CA 1
ATOM 2469 C C . ASN B 1 120 ? 12.102 -2.312 -11.617 1 96.19 120 ASN B C 1
ATOM 2471 O O . ASN B 1 120 ? 11.781 -1.916 -10.5 1 96.19 120 ASN B O 1
ATOM 2475 N N . ASP B 1 121 ? 11.5 -1.846 -12.703 1 95.38 121 ASP B N 1
ATOM 2476 C CA . ASP B 1 121 ? 10.57 -0.727 -12.656 1 95.38 121 ASP B CA 1
ATOM 2477 C C . ASP B 1 121 ? 9.18 -1.191 -12.227 1 95.38 121 ASP B C 1
ATOM 2479 O O . ASP B 1 121 ? 8.234 -0.396 -12.188 1 95.38 121 ASP B O 1
ATOM 2483 N N . GLU B 1 122 ? 9.055 -2.402 -11.82 1 96.75 122 GLU B N 1
ATOM 2484 C CA . GLU B 1 122 ? 7.734 -2.939 -11.516 1 96.75 122 GLU B CA 1
ATOM 2485 C C . GLU B 1 122 ? 7.285 -2.549 -10.109 1 96.75 122 GLU B C 1
ATOM 2487 O O . GLU B 1 122 ? 6.09 -2.547 -9.812 1 96.75 122 GLU B O 1
ATOM 2492 N N . GLY B 1 123 ? 8.281 -2.322 -9.195 1 97.94 123 GLY B N 1
ATOM 2493 C CA . GLY B 1 123 ? 7.902 -1.913 -7.848 1 97.94 123 GLY B CA 1
ATOM 2494 C C . GLY B 1 123 ? 8.953 -2.24 -6.805 1 97.94 123 GLY B C 1
ATOM 2495 O O . GLY B 1 123 ? 10.125 -2.443 -7.137 1 97.94 123 GLY B O 1
ATOM 2496 N N . ILE B 1 124 ? 8.508 -2.184 -5.527 1 98.69 124 ILE B N 1
ATOM 2497 C CA . ILE B 1 124 ? 9.406 -2.434 -4.406 1 98.69 124 ILE B CA 1
ATOM 2498 C C . ILE B 1 124 ? 9.164 -3.834 -3.85 1 98.69 124 ILE B C 1
ATOM 2500 O O . ILE B 1 124 ? 8.039 -4.172 -3.473 1 98.69 124 ILE B O 1
ATOM 2504 N N . LEU B 1 125 ? 10.219 -4.605 -3.816 1 98.81 125 LEU B N 1
ATOM 2505 C CA . LEU B 1 125 ? 10.164 -5.93 -3.211 1 98.81 125 LEU B CA 1
ATOM 2506 C C . LEU B 1 125 ? 10.43 -5.852 -1.71 1 98.81 125 LEU B C 1
ATOM 2508 O O . LEU B 1 125 ? 11.336 -5.137 -1.271 1 98.81 125 LEU B O 1
ATOM 2512 N N . ASP B 1 126 ? 9.633 -6.59 -0.972 1 98.81 126 ASP B N 1
ATOM 2513 C CA . ASP B 1 126 ? 9.836 -6.617 0.473 1 98.81 126 ASP B CA 1
ATOM 2514 C C . ASP B 1 126 ? 9.344 -7.934 1.073 1 98.81 126 ASP B C 1
ATOM 2516 O O . ASP B 1 126 ? 8.281 -8.438 0.703 1 98.81 126 ASP B O 1
ATOM 2520 N N . TRP B 1 127 ? 10.164 -8.5 1.903 1 98.75 127 TRP B N 1
ATOM 2521 C CA . TRP B 1 127 ? 9.719 -9.617 2.73 1 98.75 127 TRP B CA 1
ATOM 2522 C C . TRP B 1 127 ? 8.758 -9.141 3.818 1 98.75 127 TRP B C 1
ATOM 2524 O O . TRP B 1 127 ? 9.102 -8.266 4.613 1 98.75 127 TRP B O 1
ATOM 2534 N N . LYS B 1 128 ? 7.625 -9.711 3.818 1 98.62 128 LYS B N 1
ATOM 2535 C CA . LYS B 1 128 ? 6.637 -9.352 4.832 1 98.62 128 LYS B CA 1
ATOM 2536 C C . LYS B 1 128 ? 6.273 -10.555 5.699 1 98.62 128 LYS B C 1
ATOM 2538 O O . LYS B 1 128 ? 6.195 -11.68 5.203 1 98.62 128 LYS B O 1
ATOM 2543 N N . ASP B 1 129 ? 6.047 -10.281 6.969 1 98.31 129 ASP B N 1
ATOM 2544 C CA . ASP B 1 129 ? 5.523 -11.32 7.844 1 98.31 129 ASP B CA 1
ATOM 2545 C C . ASP B 1 129 ? 4.148 -11.797 7.375 1 98.31 129 ASP B C 1
ATOM 2547 O O . ASP B 1 129 ? 3.307 -10.984 6.988 1 98.31 129 ASP B O 1
ATOM 2551 N N . TRP B 1 130 ? 3.959 -13.094 7.469 1 98 130 TRP B N 1
ATOM 2552 C CA . TRP B 1 130 ? 2.676 -13.68 7.09 1 98 130 TRP B CA 1
ATOM 2553 C C . TRP B 1 130 ? 1.528 -13 7.832 1 98 130 TRP B C 1
ATOM 2555 O O . TRP B 1 130 ? 0.522 -12.625 7.223 1 98 130 TRP B O 1
ATOM 2565 N N . ASP B 1 131 ? 1.737 -12.828 9.125 1 97.38 131 ASP B N 1
ATOM 2566 C CA . ASP B 1 131 ? 0.687 -12.234 9.945 1 97.38 131 ASP B CA 1
ATOM 2567 C C . ASP B 1 131 ? 0.402 -10.797 9.523 1 97.38 131 ASP B C 1
ATOM 2569 O O . ASP B 1 131 ? -0.74 -10.336 9.586 1 97.38 131 ASP B O 1
ATOM 2573 N N . TRP B 1 132 ? 1.386 -10.078 9.117 1 98.19 132 TRP B N 1
ATOM 2574 C CA . TRP B 1 132 ? 1.2 -8.727 8.609 1 98.19 132 TRP B CA 1
ATOM 2575 C C . TRP B 1 132 ? 0.384 -8.727 7.324 1 98.19 132 TRP B C 1
ATOM 2577 O O . TRP B 1 132 ? -0.512 -7.902 7.145 1 98.19 132 TRP B O 1
ATOM 2587 N N . VAL B 1 133 ? 0.651 -9.695 6.488 1 98.56 133 VAL B N 1
ATOM 2588 C CA . VAL B 1 133 ? 0.036 -9.773 5.168 1 98.56 133 VAL B CA 1
ATOM 2589 C C . VAL B 1 133 ? -1.466 -10.008 5.312 1 98.56 133 VAL B C 1
ATOM 2591 O O . VAL B 1 133 ? -2.271 -9.344 4.66 1 98.56 133 VAL B O 1
ATOM 2594 N N . VAL B 1 134 ? -1.842 -10.875 6.176 1 96.81 134 VAL B N 1
ATOM 2595 C CA . VAL B 1 134 ? -3.238 -11.297 6.234 1 96.81 134 VAL B CA 1
ATOM 2596 C C . VAL B 1 134 ? -3.965 -10.531 7.34 1 96.81 134 VAL B C 1
ATOM 2598 O O . VAL B 1 134 ? -5.117 -10.836 7.656 1 96.81 134 VAL B O 1
ATOM 2601 N N . HIS B 1 135 ? -3.295 -9.57 7.988 1 97.12 135 HIS B N 1
ATOM 2602 C CA . HIS B 1 135 ? -3.902 -8.812 9.07 1 97.12 135 HIS B CA 1
ATOM 2603 C C . HIS B 1 135 ? -5.188 -8.133 8.617 1 97.12 135 HIS B C 1
ATOM 2605 O O . HIS B 1 135 ? -5.234 -7.551 7.527 1 97.12 135 HIS B O 1
ATOM 2611 N N . PRO B 1 136 ? -6.23 -8.102 9.43 1 93.81 136 PRO B N 1
ATOM 2612 C CA . PRO B 1 136 ? -7.516 -7.52 9.023 1 93.81 136 PRO B CA 1
ATOM 2613 C C . PRO B 1 136 ? -7.422 -6.02 8.75 1 93.81 136 PRO B C 1
ATOM 2615 O O . PRO B 1 136 ? -8.18 -5.488 7.934 1 93.81 136 PRO B O 1
ATOM 2618 N N . ASP B 1 137 ? -6.449 -5.328 9.352 1 94.44 137 ASP B N 1
ATOM 2619 C CA . ASP B 1 137 ? -6.328 -3.881 9.219 1 94.44 137 ASP B CA 1
ATOM 2620 C C . ASP B 1 137 ? -5.363 -3.51 8.094 1 94.44 137 ASP B C 1
ATOM 2622 O O . ASP B 1 137 ? -5.094 -2.328 7.867 1 94.44 137 ASP B O 1
ATOM 2626 N N . ASN B 1 138 ? -4.809 -4.574 7.441 1 97.5 138 ASN B N 1
ATOM 2627 C CA . ASN B 1 138 ? -3.9 -4.297 6.336 1 97.5 138 ASN B CA 1
ATOM 2628 C C . ASN B 1 138 ? -4.66 -3.961 5.059 1 97.5 138 ASN B C 1
ATOM 2630 O O . ASN B 1 138 ? -5.32 -4.824 4.48 1 97.5 138 ASN B O 1
ATOM 2634 N N . TYR B 1 139 ? -4.512 -2.77 4.637 1 96.94 139 TYR B N 1
ATOM 2635 C CA . TYR B 1 139 ? -5.238 -2.289 3.467 1 96.94 139 TYR B CA 1
ATOM 2636 C C . TYR B 1 139 ? -4.316 -2.191 2.258 1 96.94 139 TYR B C 1
ATOM 2638 O O . TYR B 1 139 ? -4.73 -1.744 1.187 1 96.94 139 TYR B O 1
ATOM 2646 N N . GLY B 1 140 ? -3.098 -2.578 2.447 1 98.25 140 GLY B N 1
ATOM 2647 C CA . GLY B 1 140 ? -2.113 -2.373 1.396 1 98.25 140 GLY B CA 1
ATOM 2648 C C . GLY B 1 140 ? -1.892 -3.604 0.539 1 98.25 140 GLY B C 1
ATOM 2649 O O . GLY B 1 140 ? -1.188 -3.545 -0.471 1 98.25 140 GLY B O 1
ATOM 2650 N N . VAL B 1 141 ? -2.473 -4.699 0.967 1 98.5 141 VAL B N 1
ATOM 2651 C CA . VAL B 1 141 ? -2.373 -5.938 0.202 1 98.5 141 VAL B CA 1
ATOM 2652 C C . VAL B 1 141 ? -3.646 -6.141 -0.618 1 98.5 141 VAL B C 1
ATOM 2654 O O . VAL B 1 141 ? -4.754 -5.91 -0.126 1 98.5 141 VAL B O 1
ATOM 2657 N N . VAL B 1 142 ? -3.479 -6.539 -1.89 1 97.88 142 VAL B N 1
ATOM 2658 C CA . VAL B 1 142 ? -4.641 -6.789 -2.736 1 97.88 142 VAL B CA 1
ATOM 2659 C C . VAL B 1 142 ? -5.648 -7.66 -1.991 1 97.88 142 VAL B C 1
ATOM 2661 O O . VAL B 1 142 ? -5.281 -8.695 -1.43 1 97.88 142 VAL B O 1
ATOM 2664 N N . ASN B 1 143 ? -6.891 -7.25 -1.951 1 94.88 143 ASN B N 1
ATOM 2665 C CA . ASN B 1 143 ? -7.871 -7.812 -1.028 1 94.88 143 ASN B CA 1
ATOM 2666 C C . ASN B 1 143 ? -8.148 -9.281 -1.333 1 94.88 143 ASN B C 1
ATOM 2668 O O . ASN B 1 143 ? -8.312 -10.086 -0.418 1 94.88 143 ASN B O 1
ATOM 2672 N N . ASN B 1 144 ? -8.219 -9.695 -2.639 1 96.81 144 ASN B N 1
ATOM 2673 C CA . ASN B 1 144 ? -8.461 -11.102 -2.922 1 96.81 144 ASN B CA 1
ATOM 2674 C C . ASN B 1 144 ? -7.27 -11.969 -2.537 1 96.81 144 ASN B C 1
ATOM 2676 O O . ASN B 1 144 ? -7.43 -13.148 -2.205 1 96.81 144 ASN B O 1
ATOM 2680 N N . ILE B 1 145 ? -6.102 -11.391 -2.586 1 97.25 145 ILE B N 1
ATOM 2681 C CA . ILE B 1 145 ? -4.883 -12.125 -2.26 1 97.25 145 ILE B CA 1
ATOM 2682 C C . ILE B 1 145 ? -4.875 -12.477 -0.774 1 97.25 145 ILE B C 1
ATOM 2684 O O . ILE B 1 145 ? -4.477 -13.586 -0.395 1 97.25 145 ILE B O 1
ATOM 2688 N N . LYS B 1 146 ? -5.297 -11.586 0.054 1 95.94 146 LYS B N 1
ATOM 2689 C CA . LYS B 1 146 ? -5.355 -11.859 1.486 1 95.94 146 LYS B CA 1
ATOM 2690 C C . LYS B 1 146 ? -6.207 -13.094 1.771 1 95.94 146 LYS B C 1
ATOM 2692 O O . LYS B 1 146 ? -5.898 -13.875 2.672 1 95.94 146 LYS B O 1
ATOM 2697 N N . ILE B 1 147 ? -7.234 -13.258 1.042 1 95.94 147 ILE B N 1
ATOM 2698 C CA . ILE B 1 147 ? -8.164 -14.367 1.235 1 95.94 147 ILE B CA 1
ATOM 2699 C C . ILE B 1 147 ? -7.586 -15.641 0.622 1 95.94 147 ILE B C 1
ATOM 2701 O O . ILE B 1 147 ? -7.582 -16.688 1.258 1 95.94 147 ILE B O 1
ATOM 2705 N N . ILE B 1 148 ? -7.059 -15.539 -0.577 1 97.75 148 ILE B N 1
ATOM 2706 C CA . ILE B 1 148 ? -6.543 -16.688 -1.324 1 97.75 148 ILE B CA 1
ATOM 2707 C C . ILE B 1 148 ? -5.379 -17.312 -0.563 1 97.75 148 ILE B C 1
ATOM 2709 O O . ILE B 1 148 ? -5.223 -18.531 -0.556 1 97.75 148 ILE B O 1
ATOM 2713 N N . LEU B 1 149 ? -4.621 -16.5 0.113 1 98 149 LEU B N 1
ATOM 2714 C CA . LEU B 1 149 ? -3.42 -16.969 0.798 1 98 149 LEU B CA 1
ATOM 2715 C C . LEU B 1 149 ? -3.775 -17.938 1.92 1 98 149 LEU B C 1
ATOM 2717 O O . LEU B 1 149 ? -2.939 -18.734 2.336 1 98 149 LEU B O 1
ATOM 2721 N N . GLN B 1 150 ? -4.992 -17.875 2.352 1 96 150 GLN B N 1
ATOM 2722 C CA . GLN B 1 150 ? -5.426 -18.766 3.428 1 96 150 GLN B CA 1
ATOM 2723 C C . GLN B 1 150 ? -5.41 -20.219 2.977 1 96 150 GLN B C 1
ATOM 2725 O O . GLN B 1 150 ? -5.273 -21.125 3.799 1 96 150 GLN B O 1
ATOM 2730 N N . HIS B 1 151 ? -5.492 -20.469 1.654 1 97.94 151 HIS B N 1
ATOM 2731 C CA . HIS B 1 151 ? -5.586 -21.844 1.143 1 97.94 151 HIS B CA 1
ATOM 2732 C C . HIS B 1 151 ? -4.492 -22.109 0.115 1 97.94 151 HIS B C 1
ATOM 2734 O O . HIS B 1 151 ? -4.242 -23.266 -0.237 1 97.94 151 HIS B O 1
ATOM 2740 N N . LEU B 1 152 ? -3.818 -21.125 -0.306 1 98.56 152 LEU B N 1
ATOM 2741 C CA . LEU B 1 152 ? -3.012 -21.203 -1.52 1 98.56 152 LEU B CA 1
ATOM 2742 C C . LEU B 1 152 ? -1.896 -22.234 -1.364 1 98.56 152 LEU B C 1
ATOM 2744 O O . LEU B 1 152 ? -1.709 -23.094 -2.232 1 98.56 152 LEU B O 1
ATOM 2748 N N . PHE B 1 153 ? -1.22 -22.219 -0.281 1 97.94 153 PHE B N 1
ATOM 2749 C CA . PHE B 1 153 ? -0.03 -23.047 -0.119 1 97.94 153 PHE B CA 1
ATOM 2750 C C . PHE B 1 153 ? -0.411 -24.516 0.116 1 97.94 153 PHE B C 1
ATOM 2752 O O . PHE B 1 153 ? 0.44 -25.391 0.044 1 97.94 153 PHE B O 1
ATOM 2759 N N . ASP B 1 154 ? -1.685 -24.781 0.335 1 97.69 154 ASP B N 1
ATOM 2760 C CA . ASP B 1 154 ? -2.172 -26.141 0.471 1 97.69 154 ASP B CA 1
ATOM 2761 C C . ASP B 1 154 ? -2.965 -26.562 -0.762 1 97.69 154 ASP B C 1
ATOM 2763 O O . ASP B 1 154 ? -3.404 -27.719 -0.858 1 97.69 154 ASP B O 1
ATOM 2767 N N . SER B 1 155 ? -3.166 -25.688 -1.693 1 98.31 155 SER B N 1
ATOM 2768 C CA . SER B 1 155 ? -3.943 -25.969 -2.893 1 98.31 155 SER B CA 1
ATOM 2769 C C . SER B 1 155 ? -3.117 -26.75 -3.91 1 98.31 155 SER B C 1
ATOM 2771 O O . SER B 1 155 ? -1.901 -26.891 -3.76 1 98.31 155 SER B O 1
ATOM 2773 N N . LYS B 1 156 ? -3.879 -27.344 -4.906 1 97.81 156 LYS B N 1
ATOM 2774 C CA . LYS B 1 156 ? -3.266 -28.172 -5.941 1 97.81 156 LYS B CA 1
ATOM 2775 C C . LYS B 1 156 ? -3.625 -27.672 -7.332 1 97.81 156 LYS B C 1
ATOM 2777 O O . LYS B 1 156 ? -4.465 -26.781 -7.477 1 97.81 156 LYS B O 1
ATOM 2782 N N . LYS B 1 157 ? -2.916 -28.219 -8.305 1 97.44 157 LYS B N 1
ATOM 2783 C CA . LYS B 1 157 ? -3.088 -27.781 -9.688 1 97.44 157 LYS B CA 1
ATOM 2784 C C . LYS B 1 157 ? -4.535 -27.938 -10.148 1 97.44 157 LYS B C 1
ATOM 2786 O O . LYS B 1 157 ? -4.984 -27.25 -11.062 1 97.44 157 LYS B O 1
ATOM 2791 N N . GLU B 1 158 ? -5.316 -28.766 -9.484 1 97.31 158 GLU B N 1
ATOM 2792 C CA . GLU B 1 158 ? -6.695 -29.062 -9.867 1 97.31 158 GLU B CA 1
ATOM 2793 C C . GLU B 1 158 ? -7.676 -28.109 -9.203 1 97.31 158 GLU B C 1
ATOM 2795 O O . GLU B 1 158 ? -8.883 -28.188 -9.438 1 97.31 158 GLU B O 1
ATOM 2800 N N . ASP B 1 159 ? -7.176 -27.203 -8.391 1 98 159 ASP B N 1
ATOM 2801 C CA . ASP B 1 159 ? -8.047 -26.375 -7.574 1 98 159 ASP B CA 1
ATOM 2802 C C . ASP B 1 159 ? -8.359 -25.047 -8.273 1 98 159 ASP B C 1
ATOM 2804 O O . ASP B 1 159 ? -7.645 -24.641 -9.195 1 98 159 ASP B O 1
ATOM 2808 N N . LEU B 1 160 ? -9.5 -24.438 -7.852 1 97.88 160 LEU B N 1
ATOM 2809 C CA . LEU B 1 160 ? -10.016 -23.219 -8.469 1 97.88 160 LEU B CA 1
ATOM 2810 C C . LEU B 1 160 ? -10.352 -22.172 -7.406 1 97.88 160 LEU B C 1
ATOM 2812 O O . LEU B 1 160 ? -10.961 -22.5 -6.383 1 97.88 160 LEU B O 1
ATOM 2816 N N . PHE B 1 161 ? -9.867 -21.016 -7.57 1 98.38 161 PHE B N 1
ATOM 2817 C CA . PHE B 1 161 ? -10.344 -19.844 -6.844 1 98.38 161 PHE B CA 1
ATOM 2818 C C . PHE B 1 161 ? -11.211 -18.969 -7.738 1 98.38 161 PHE B C 1
ATOM 2820 O O . PHE B 1 161 ? -10.852 -18.688 -8.883 1 98.38 161 PHE B O 1
ATOM 2827 N N . THR B 1 162 ? -12.344 -18.547 -7.25 1 98 162 THR B N 1
ATOM 2828 C CA . THR B 1 162 ? -13.203 -17.625 -7.992 1 98 162 THR B CA 1
ATOM 2829 C C . THR B 1 162 ? -13.336 -16.297 -7.254 1 98 162 THR B C 1
ATOM 2831 O O . THR B 1 162 ? -13.469 -16.266 -6.031 1 98 162 THR B O 1
ATOM 2834 N N . VAL B 1 163 ? -13.266 -15.227 -8 1 97.88 163 VAL B N 1
ATOM 2835 C CA . VAL B 1 163 ? -13.344 -13.883 -7.438 1 97.88 163 VAL B CA 1
ATOM 2836 C C . VAL B 1 163 ? -14.383 -13.062 -8.203 1 97.88 163 VAL B C 1
ATOM 2838 O O . VAL B 1 163 ? -14.422 -13.094 -9.43 1 97.88 163 VAL B O 1
ATOM 2841 N N . LYS B 1 164 ? -15.188 -12.328 -7.512 1 97.12 164 LYS B N 1
ATOM 2842 C CA . LYS B 1 164 ? -16.172 -11.445 -8.117 1 97.12 164 LYS B CA 1
ATOM 2843 C C . LYS B 1 164 ? -16.047 -10.023 -7.582 1 97.12 164 LYS B C 1
ATOM 2845 O O . LYS B 1 164 ? -15.93 -9.82 -6.371 1 97.12 164 LYS B O 1
ATOM 2850 N N . TYR B 1 165 ? -16.047 -9.094 -8.477 1 95.25 165 TYR B N 1
ATOM 2851 C CA . TYR B 1 165 ? -15.977 -7.68 -8.125 1 95.25 165 TYR B CA 1
ATOM 2852 C C . TYR B 1 165 ? -17.156 -6.914 -8.711 1 95.25 165 TYR B C 1
ATOM 2854 O O . TYR B 1 165 ? -17.625 -7.227 -9.805 1 95.25 165 TYR B O 1
ATOM 2862 N N . ASN B 1 166 ? -17.688 -5.996 -7.98 1 92.75 166 ASN B N 1
ATOM 2863 C CA . ASN B 1 166 ? -18.422 -4.867 -8.531 1 92.75 166 ASN B CA 1
ATOM 2864 C C . ASN B 1 166 ? -17.578 -3.6 -8.562 1 92.75 166 ASN B C 1
ATOM 2866 O O . ASN B 1 166 ? -17.266 -3.027 -7.516 1 92.75 166 ASN B O 1
ATOM 2870 N N . ASP B 1 167 ? -17.172 -3.217 -9.766 1 87.69 167 ASP B N 1
ATOM 2871 C CA . ASP B 1 167 ? -16.125 -2.207 -9.883 1 87.69 167 ASP B CA 1
ATOM 2872 C C . ASP B 1 167 ? -14.898 -2.602 -9.086 1 87.69 167 ASP B C 1
ATOM 2874 O O . ASP B 1 167 ? -14.328 -3.674 -9.297 1 87.69 167 ASP B O 1
ATOM 2878 N N . ASP B 1 168 ? -14.562 -1.887 -8.031 1 84.75 168 ASP B N 1
ATOM 2879 C CA . ASP B 1 168 ? -13.359 -2.223 -7.27 1 84.75 168 ASP B CA 1
ATOM 2880 C C . ASP B 1 168 ? 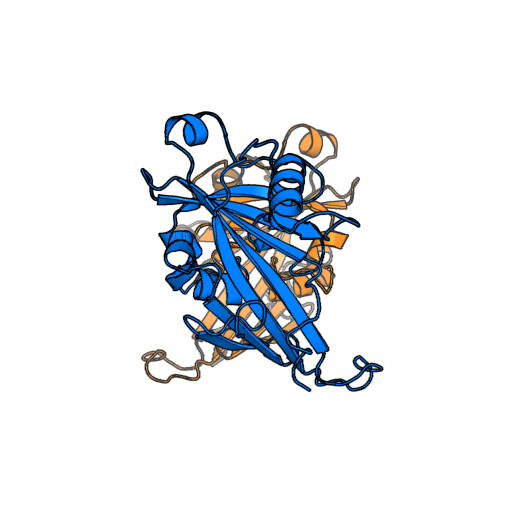-13.719 -2.869 -5.934 1 84.75 168 ASP B C 1
ATOM 2882 O O . ASP B 1 168 ? -12.844 -3.152 -5.121 1 84.75 168 ASP B O 1
ATOM 2886 N N . ASN B 1 169 ? -15 -3.129 -5.801 1 89.06 169 ASN B N 1
ATOM 2887 C CA . ASN B 1 169 ? -15.445 -3.727 -4.547 1 89.06 169 ASN B CA 1
ATOM 2888 C C . ASN B 1 169 ? -15.477 -5.25 -4.633 1 89.06 169 ASN B C 1
ATOM 2890 O O . ASN B 1 169 ? -16.156 -5.816 -5.488 1 89.06 169 ASN B O 1
ATOM 2894 N N . LEU B 1 170 ? -14.789 -5.91 -3.742 1 94.44 170 LEU B N 1
ATOM 2895 C CA . LEU B 1 170 ? -14.773 -7.371 -3.697 1 94.44 170 LEU B CA 1
ATOM 2896 C C . LEU B 1 170 ? -16.094 -7.91 -3.156 1 94.44 170 LEU B C 1
ATOM 2898 O O . LEU B 1 170 ? -16.453 -7.648 -2.006 1 94.44 170 LEU B O 1
ATOM 2902 N N . ILE B 1 171 ? -16.766 -8.664 -3.955 1 95.19 171 ILE B N 1
ATOM 2903 C CA . ILE B 1 171 ? -18.062 -9.219 -3.6 1 95.19 171 ILE B CA 1
ATOM 2904 C C . ILE B 1 171 ? -17.891 -10.625 -3.027 1 95.19 171 ILE B C 1
ATOM 2906 O O . ILE B 1 171 ? -18.531 -10.984 -2.043 1 95.19 171 ILE B O 1
ATOM 2910 N N . SER B 1 172 ? -17 -11.359 -3.684 1 97.12 172 SER B N 1
ATOM 2911 C CA . SER B 1 172 ? -16.766 -12.719 -3.215 1 97.12 172 SER B CA 1
ATOM 2912 C C . SER B 1 172 ? -15.406 -13.242 -3.662 1 97.12 172 SER B C 1
ATOM 2914 O O . SER B 1 172 ? -14.883 -12.812 -4.695 1 97.12 172 SER B O 1
ATOM 2916 N N . CYS B 1 173 ? -14.883 -14.117 -2.928 1 97.75 173 CYS B N 1
ATOM 2917 C CA . CYS B 1 173 ? -13.664 -14.883 -3.166 1 97.75 173 CYS B CA 1
ATOM 2918 C C . CYS B 1 173 ? -13.75 -16.266 -2.537 1 97.75 173 CYS B C 1
ATOM 2920 O O . CYS B 1 173 ? -13.766 -16.406 -1.312 1 97.75 173 CYS B O 1
ATOM 2922 N N . VAL B 1 174 ? -13.812 -17.25 -3.412 1 98.06 174 VAL B N 1
ATOM 2923 C CA . VAL B 1 174 ? -14.164 -18.562 -2.895 1 98.06 174 VAL B CA 1
ATOM 2924 C C . VAL B 1 174 ? -13.18 -19.609 -3.432 1 98.06 174 VAL B C 1
ATOM 2926 O O . VAL B 1 174 ? -12.781 -19.547 -4.598 1 98.06 174 VAL B O 1
ATOM 2929 N N . TYR B 1 175 ? -12.828 -20.562 -2.609 1 98.19 175 TYR B N 1
ATOM 2930 C CA . TYR B 1 175 ? -11.93 -21.672 -2.932 1 98.19 175 TYR B CA 1
ATOM 2931 C C . TYR B 1 175 ? -12.727 -22.938 -3.232 1 98.19 175 TYR B C 1
ATOM 2933 O O . TYR B 1 175 ? -13.57 -23.344 -2.439 1 98.19 175 TYR B O 1
ATOM 2941 N N . TYR B 1 176 ? -12.445 -23.578 -4.41 1 97.69 176 TYR B N 1
ATOM 2942 C CA . TYR B 1 176 ? -13.102 -24.812 -4.832 1 97.69 176 TYR B CA 1
ATOM 2943 C C . TYR B 1 176 ? -12.07 -25.906 -5.137 1 97.69 176 TYR B C 1
ATOM 2945 O O . TYR B 1 176 ? -11.562 -25.984 -6.258 1 97.69 176 TYR B O 1
ATOM 2953 N N . PRO B 1 177 ? -11.844 -26.859 -4.191 1 97.38 177 PRO B N 1
ATOM 2954 C CA . PRO B 1 177 ? -10.914 -27.953 -4.465 1 97.38 177 PRO B CA 1
ATOM 2955 C C . PRO B 1 177 ? -11.383 -28.859 -5.602 1 97.38 177 PRO B C 1
ATOM 2957 O O . PRO B 1 177 ? -12.555 -29.234 -5.648 1 97.38 177 PRO B O 1
ATOM 2960 N N . GLY B 1 178 ? -10.508 -29.125 -6.531 1 96.31 178 GLY B N 1
ATOM 2961 C CA . GLY B 1 178 ? -10.758 -30.094 -7.578 1 96.31 178 GLY B CA 1
ATOM 2962 C C . GLY B 1 178 ? -11.688 -29.578 -8.664 1 96.31 178 GLY B C 1
ATOM 2963 O O . GLY B 1 1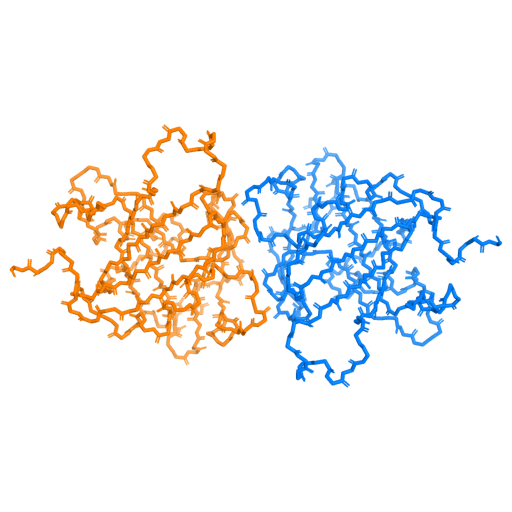78 ? -12.258 -30.359 -9.43 1 96.31 178 GLY B O 1
ATOM 2964 N N . ARG B 1 179 ? -11.828 -28.203 -8.812 1 95.38 179 ARG B N 1
ATOM 2965 C CA . ARG B 1 179 ? -12.82 -27.688 -9.742 1 95.38 179 ARG B CA 1
ATOM 2966 C C . ARG B 1 179 ? -12.156 -26.844 -10.836 1 95.38 179 ARG B C 1
ATOM 2968 O O . ARG B 1 179 ? -12.812 -26.031 -11.492 1 95.38 179 ARG B O 1
ATOM 2975 N N . ASN B 1 180 ? -10.867 -26.984 -10.953 1 94.44 180 ASN B N 1
ATOM 2976 C CA . ASN B 1 180 ? -10.156 -26.328 -12.047 1 94.44 180 ASN B CA 1
ATOM 2977 C C . ASN B 1 180 ? -10.656 -26.812 -13.406 1 94.44 180 ASN B C 1
ATOM 2979 O O . ASN B 1 180 ? -10.5 -27.984 -13.75 1 94.44 180 ASN B O 1
ATOM 2983 N N . PRO B 1 181 ? -11.234 -25.938 -14.164 1 89.88 181 PRO B N 1
ATOM 2984 C CA . PRO B 1 181 ? -11.828 -26.375 -15.43 1 89.88 181 PRO B CA 1
ATOM 2985 C C . PRO B 1 181 ? -10.789 -26.859 -16.438 1 89.88 181 PRO B C 1
ATOM 2987 O O . PRO B 1 181 ? -11.141 -27.531 -17.406 1 89.88 181 PRO B O 1
ATOM 2990 N N . LEU B 1 182 ? -9.57 -26.516 -16.234 1 86.94 182 LEU B N 1
ATOM 2991 C CA . LEU B 1 182 ? -8.523 -26.922 -17.156 1 86.94 182 LEU B CA 1
ATOM 2992 C C . LEU B 1 182 ? -8.18 -28.406 -16.969 1 86.94 182 LEU B C 1
ATOM 2994 O O . LEU B 1 182 ? -7.488 -29 -17.797 1 86.94 182 LEU B O 1
ATOM 2998 N N . TYR B 1 183 ? -8.562 -29.062 -15.883 1 79.5 183 TYR B N 1
ATOM 2999 C CA . TYR B 1 183 ? -8.266 -30.469 -15.578 1 79.5 183 TYR B CA 1
ATOM 3000 C C . TYR B 1 183 ? -9.547 -31.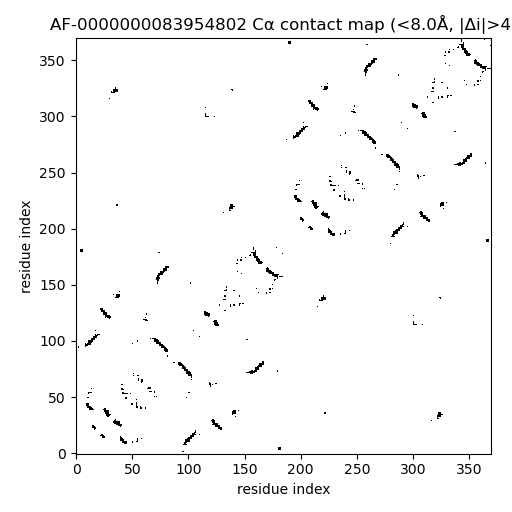297 -15.539 1 79.5 183 TYR B C 1
ATOM 3002 O O . TYR B 1 183 ? -9.5 -32.5 -15.344 1 79.5 183 TYR B O 1
ATOM 3010 N N . THR B 1 184 ? -10.703 -30.688 -15.484 1 61.59 184 THR B N 1
ATOM 3011 C CA . THR B 1 184 ? -11.922 -31.484 -15.406 1 61.59 184 THR B CA 1
ATOM 3012 C C . THR B 1 184 ? -12.234 -32.125 -16.75 1 61.59 184 THR B C 1
ATOM 3014 O O . THR B 1 184 ? -12.258 -31.438 -17.781 1 61.59 184 THR B O 1
ATOM 3017 N N . SER B 1 185 ? -11.672 -33.375 -16.891 1 48.75 185 SER B N 1
ATOM 3018 C CA . SER B 1 185 ? -12.195 -34.25 -17.938 1 48.75 185 SER B CA 1
ATOM 3019 C C . SER B 1 185 ? -13.695 -34.469 -17.75 1 48.75 185 SER B C 1
ATOM 3021 O O . SER B 1 185 ? -14.188 -34.5 -16.625 1 48.75 185 SER B O 1
#

Sequence (370 aa):
MTIPADSQLLYTLGFIRCKENNKLLLLNRNKAPWMGMYNGVGGKLHSGETPLECMVREANEETGLNLPDFKSRGVMRWEVNYSDKLKSLQQQPSLGGLYLFTADISLEQYENYRTPLVYNDEGILDWKDWDWVVHPDNYGVVNNIKIILQHLFDSKKEDLFTVKYNDDNLISCVYYPGRNPLYTSMTIPADSQLLYTLGFIRCKENNKLLLLNRNKAPWMGMYNGVGGKLHSGETPLECMVREANEETGLNLPDFKSRGVMRWEVNYSDKLKSLQQQPSLGGLYLFTADISLEQYENYRTPLVYNDEGILDWKDWDWVVHPDNYGVVNNIKIILQHLFDSKKEDLFTVKYNDDNLISCVYYPGRNPLYTS

Organism: NCBI:txid5486